Protein AF-A0A4Q7Z7Y8-F1 (afdb_monomer_lite)

Organism: NCBI:txid349313

Sequence (268 aa):
MTDLVDEDSPATVALTRLVTAGSALAAAQARHADACTEVLEQVRQARARVDSPLEEQFLALLRLVYWQHPEVQATALTQAAGFAYPAQMTAAIGPVPTGITCDGCGTVLMRTSRSWQMPEGIRRGMPWSCPACWAPVAAARQAEWDARQRRWERIEAARVSGPATDWRVAVTLVLAYPPVTGGGWDGYEAARLVSDRLAHFATDALVSMTVNTALDLLDAADQVVLWNAGAARRRVRSFTALAPQEVLDRLRRRAELAREAAAAEPDA

Structure (mmCIF, N/CA/C/O backbone):
data_AF-A0A4Q7Z7Y8-F1
#
_entry.id   AF-A0A4Q7Z7Y8-F1
#
loop_
_atom_site.group_PDB
_atom_site.id
_atom_site.type_symbol
_atom_site.label_atom_id
_atom_site.label_alt_id
_atom_site.label_comp_id
_atom_site.label_asym_id
_atom_site.label_entity_id
_atom_site.label_seq_id
_atom_site.pdbx_PDB_ins_code
_atom_site.Cartn_x
_atom_site.Cartn_y
_atom_site.Cartn_z
_atom_site.occupancy
_atom_site.B_iso_or_equiv
_atom_site.auth_seq_id
_atom_site.auth_comp_id
_atom_site.auth_asym_id
_atom_site.auth_atom_id
_atom_site.pdbx_PDB_model_num
ATOM 1 N N . MET A 1 1 ? 29.830 32.012 52.819 1.00 44.97 1 MET A N 1
ATOM 2 C CA . MET A 1 1 ? 29.138 32.298 51.547 1.00 44.97 1 MET A CA 1
ATOM 3 C C . MET A 1 1 ? 28.014 31.296 51.436 1.00 44.97 1 MET A C 1
ATOM 5 O O . MET A 1 1 ? 28.203 30.209 50.911 1.00 44.97 1 MET A O 1
ATOM 9 N N . THR A 1 2 ? 26.901 31.622 52.078 1.00 48.75 2 THR A N 1
ATOM 10 C CA . THR A 1 2 ? 25.669 30.841 52.029 1.00 48.75 2 THR A CA 1
ATOM 11 C C . THR A 1 2 ? 24.746 31.723 51.214 1.00 48.75 2 THR A C 1
ATOM 13 O O . THR A 1 2 ? 24.199 32.682 51.752 1.00 48.75 2 THR A O 1
ATOM 16 N N . ASP A 1 3 ? 24.721 31.512 49.899 1.00 49.94 3 ASP A N 1
ATOM 17 C CA . ASP A 1 3 ? 23.778 32.218 49.040 1.00 49.94 3 ASP A CA 1
ATOM 18 C C . ASP A 1 3 ? 22.380 31.801 49.489 1.00 49.94 3 ASP A C 1
ATOM 20 O O . ASP A 1 3 ? 21.986 30.638 49.385 1.00 49.94 3 ASP A O 1
ATOM 24 N N . LEU A 1 4 ? 21.686 32.756 50.106 1.00 53.72 4 LEU A N 1
ATOM 25 C CA . LEU A 1 4 ? 20.292 32.645 50.494 1.00 53.72 4 LEU A CA 1
ATOM 26 C C . LEU A 1 4 ? 19.507 32.461 49.198 1.00 53.72 4 LEU A C 1
ATOM 28 O O . LEU A 1 4 ? 19.366 33.396 48.413 1.00 53.72 4 LEU A O 1
ATOM 32 N N . VAL A 1 5 ? 19.068 31.228 48.948 1.00 56.16 5 VAL A N 1
ATOM 33 C CA . VAL A 1 5 ? 18.101 30.933 47.895 1.00 56.16 5 VAL A CA 1
ATOM 34 C C . VAL A 1 5 ? 16.875 31.780 48.202 1.00 56.16 5 VAL A C 1
ATOM 36 O O . VAL A 1 5 ? 16.236 31.590 49.232 1.00 56.16 5 VAL A O 1
ATOM 39 N N . ASP A 1 6 ? 16.601 32.754 47.339 1.00 69.50 6 ASP A N 1
ATOM 40 C CA . ASP A 1 6 ? 15.414 33.591 47.427 1.00 69.50 6 ASP A CA 1
ATOM 41 C C . ASP A 1 6 ? 14.186 32.694 47.200 1.00 69.50 6 ASP A C 1
ATOM 43 O O . ASP A 1 6 ? 13.904 32.255 46.076 1.00 69.50 6 ASP A O 1
ATOM 47 N N . GLU A 1 7 ? 13.518 32.332 48.296 1.00 66.69 7 GLU A N 1
ATOM 48 C CA . GLU A 1 7 ? 12.338 31.461 48.305 1.00 66.69 7 GLU A CA 1
ATOM 49 C C . GLU A 1 7 ? 11.173 32.081 47.513 1.00 66.69 7 GLU A C 1
ATOM 51 O O . GLU A 1 7 ? 10.345 31.346 46.968 1.00 66.69 7 GLU A O 1
ATOM 56 N N . ASP A 1 8 ? 11.185 33.407 47.338 1.00 77.06 8 ASP A N 1
ATOM 57 C CA . ASP A 1 8 ? 10.216 34.167 46.547 1.00 77.06 8 ASP A CA 1
ATOM 58 C C . ASP A 1 8 ? 10.651 34.372 45.086 1.00 77.06 8 ASP A C 1
ATOM 60 O O . ASP A 1 8 ? 9.929 34.991 44.294 1.00 77.06 8 ASP A O 1
ATOM 64 N N . SER A 1 9 ? 11.797 33.810 44.675 1.00 85.12 9 SER A N 1
ATOM 65 C CA . SER A 1 9 ? 12.205 33.839 43.272 1.00 85.12 9 SER A CA 1
ATOM 66 C C . SER A 1 9 ? 11.114 33.203 42.399 1.00 85.12 9 SER A C 1
ATOM 68 O O . SER A 1 9 ? 10.669 32.080 42.676 1.00 85.12 9 SER A O 1
ATOM 70 N N . PRO A 1 10 ? 10.708 33.848 41.287 1.00 85.69 10 PRO A N 1
ATOM 71 C CA . PRO A 1 10 ? 9.713 33.303 40.364 1.00 85.69 10 PRO A CA 1
ATOM 72 C C . PRO A 1 10 ? 10.020 31.867 39.909 1.00 85.69 10 PRO A C 1
ATOM 74 O O . PRO A 1 10 ? 9.099 31.091 39.652 1.00 85.69 10 PRO A O 1
ATOM 77 N N . ALA A 1 11 ? 11.305 31.496 39.848 1.00 83.25 11 ALA A N 1
ATOM 78 C CA . ALA A 1 11 ? 11.753 30.147 39.518 1.00 83.25 11 ALA A CA 1
ATOM 79 C C . ALA A 1 11 ? 11.441 29.126 40.631 1.00 83.25 11 ALA A C 1
ATOM 81 O O . ALA A 1 11 ? 10.934 28.043 40.335 1.00 83.25 11 ALA A O 1
ATOM 82 N N . THR A 1 12 ? 11.673 29.477 41.900 1.00 86.81 12 THR A N 1
ATOM 83 C CA . THR A 1 12 ? 11.370 28.634 43.072 1.00 86.81 12 THR A CA 1
ATOM 84 C C . THR A 1 12 ? 9.862 28.418 43.223 1.00 86.81 12 THR A C 1
ATOM 86 O O . THR A 1 12 ? 9.401 27.288 43.430 1.00 86.81 12 THR A O 1
ATOM 89 N N . VAL A 1 13 ? 9.068 29.473 43.010 1.00 87.69 13 VAL A N 1
ATOM 90 C CA . VAL A 1 13 ? 7.598 29.401 43.015 1.00 87.69 13 VAL A CA 1
ATOM 91 C C . VAL A 1 13 ? 7.080 28.535 41.859 1.00 87.69 13 VAL A C 1
ATOM 93 O O . VAL A 1 13 ? 6.192 27.700 42.058 1.00 87.69 13 VAL A O 1
ATOM 96 N N . ALA A 1 14 ? 7.637 28.684 40.652 1.00 86.69 14 ALA A N 1
ATOM 97 C CA . ALA A 1 14 ? 7.261 27.871 39.494 1.00 86.69 14 ALA A CA 1
ATOM 98 C C . ALA A 1 14 ? 7.604 26.384 39.691 1.00 86.69 14 ALA A C 1
ATOM 100 O O . ALA A 1 14 ? 6.767 25.522 39.410 1.00 86.69 14 ALA A O 1
ATOM 101 N N . LEU A 1 15 ? 8.790 26.080 40.225 1.00 90.75 15 LEU A N 1
ATOM 102 C CA . LEU A 1 15 ? 9.216 24.711 40.517 1.00 90.75 15 LEU A CA 1
ATOM 103 C C . LEU A 1 15 ? 8.311 24.057 41.570 1.00 90.75 15 LEU A C 1
ATOM 105 O O . LEU A 1 15 ? 7.831 22.943 41.364 1.00 90.75 15 LEU A O 1
ATOM 109 N N . THR A 1 16 ? 7.996 24.774 42.650 1.00 92.38 16 THR A N 1
ATOM 110 C CA . THR A 1 16 ? 7.083 24.293 43.700 1.00 92.38 16 THR A CA 1
ATOM 111 C C . THR A 1 16 ? 5.682 24.003 43.146 1.00 92.38 16 THR A C 1
ATOM 113 O O . THR A 1 16 ? 5.085 22.967 43.460 1.00 92.38 16 THR A O 1
ATOM 116 N N . ARG A 1 17 ? 5.159 24.866 42.261 1.00 93.00 17 ARG A N 1
ATOM 117 C CA . ARG A 1 17 ? 3.871 24.638 41.578 1.00 93.00 17 ARG A CA 1
ATOM 118 C C . ARG A 1 17 ? 3.897 23.395 40.691 1.00 93.00 17 ARG A C 1
ATOM 120 O O . ARG A 1 17 ? 2.941 22.623 40.726 1.00 93.00 17 ARG A O 1
ATOM 127 N N . LEU A 1 18 ? 4.976 23.173 39.939 1.00 93.31 18 LEU A N 1
ATOM 128 C CA . LEU A 1 18 ? 5.139 21.981 39.100 1.00 93.31 18 LEU A CA 1
ATOM 129 C C . LEU A 1 18 ? 5.207 20.697 39.933 1.00 93.31 18 LEU A C 1
ATOM 131 O O . LEU A 1 18 ? 4.524 19.729 39.605 1.00 93.31 18 LEU A O 1
ATOM 135 N N . VAL A 1 19 ? 5.967 20.694 41.031 1.00 93.56 19 VAL A N 1
ATOM 136 C CA . VAL A 1 19 ? 6.057 19.539 41.944 1.00 93.56 19 VAL A CA 1
ATOM 137 C C . VAL A 1 19 ? 4.697 19.233 42.576 1.00 93.56 19 VAL A C 1
ATOM 139 O O . VAL A 1 19 ? 4.270 18.075 42.612 1.00 93.56 19 VAL A O 1
ATOM 142 N N . THR A 1 20 ? 3.972 20.265 43.014 1.00 94.50 20 THR A N 1
ATOM 143 C CA . THR A 1 20 ? 2.622 20.116 43.579 1.00 94.50 20 THR A CA 1
ATOM 144 C C . THR A 1 20 ? 1.638 19.574 42.540 1.00 94.50 20 THR A C 1
ATOM 146 O O . THR A 1 20 ? 0.903 18.628 42.823 1.00 94.50 20 THR A O 1
ATOM 149 N N . ALA A 1 21 ? 1.656 20.113 41.316 1.00 91.19 21 ALA A N 1
ATOM 150 C CA . ALA A 1 21 ? 0.817 19.636 40.218 1.00 91.19 21 ALA A CA 1
ATOM 151 C C . ALA A 1 21 ? 1.143 18.182 39.832 1.00 91.19 21 ALA A C 1
ATOM 153 O O . ALA A 1 21 ? 0.230 17.379 39.643 1.00 91.19 21 ALA A O 1
ATOM 154 N N . GLY A 1 22 ? 2.429 17.821 39.781 1.00 92.75 22 GLY A N 1
ATOM 155 C CA . GLY A 1 22 ? 2.877 16.450 39.529 1.00 92.75 22 GLY A CA 1
ATOM 156 C C . GLY A 1 22 ? 2.393 15.472 40.600 1.00 92.75 22 GLY A C 1
ATOM 157 O O . GLY A 1 22 ? 1.889 14.396 40.281 1.00 92.75 22 GLY A O 1
ATOM 158 N N . SER A 1 23 ? 2.456 15.877 41.869 1.00 93.50 23 SER A N 1
ATOM 159 C CA . SER A 1 23 ? 1.992 15.063 43.000 1.00 93.50 23 SER A CA 1
ATOM 160 C C . SER A 1 23 ? 0.468 14.887 42.988 1.00 93.50 23 SER A C 1
ATOM 162 O O . SER A 1 23 ? -0.040 13.786 43.208 1.00 93.50 23 SER A O 1
ATOM 164 N N . ALA A 1 24 ? -0.274 15.952 42.666 1.00 93.69 24 ALA A N 1
ATOM 165 C CA . ALA A 1 24 ? -1.726 15.903 42.511 1.00 93.69 24 ALA A CA 1
ATOM 166 C C . ALA A 1 24 ? -2.154 14.992 41.346 1.00 93.69 24 ALA A C 1
ATOM 168 O O . ALA A 1 24 ? -3.105 14.218 41.495 1.00 93.69 24 ALA A O 1
ATOM 169 N N . LEU A 1 25 ? -1.435 15.041 40.218 1.00 94.00 25 LEU A N 1
ATOM 170 C CA . LEU A 1 25 ? -1.662 14.159 39.072 1.00 94.00 25 LEU A CA 1
ATOM 171 C C . LEU A 1 25 ? -1.419 12.691 39.441 1.00 94.00 25 LEU A C 1
ATOM 173 O O . LEU A 1 25 ? -2.278 11.856 39.165 1.00 94.00 25 LEU A O 1
ATOM 177 N N . ALA A 1 26 ? -0.306 12.383 40.114 1.00 93.94 26 ALA A N 1
ATOM 178 C CA . ALA A 1 26 ? 0.006 11.022 40.550 1.00 93.94 26 ALA A CA 1
ATOM 179 C C . ALA A 1 26 ? -1.073 10.461 41.494 1.00 93.94 26 ALA A C 1
ATOM 181 O O . ALA A 1 26 ? -1.549 9.341 41.310 1.00 93.94 26 ALA A O 1
ATOM 182 N N . ALA A 1 27 ? -1.535 11.263 42.460 1.00 94.19 27 ALA A N 1
ATOM 183 C CA . ALA A 1 27 ? -2.611 10.863 43.365 1.00 94.19 27 ALA A CA 1
ATOM 184 C C . ALA A 1 27 ? -3.951 10.655 42.632 1.00 94.19 27 ALA A C 1
ATOM 186 O O . ALA A 1 27 ? -4.714 9.753 42.977 1.00 94.19 27 ALA A O 1
ATOM 187 N N . ALA A 1 28 ? -4.255 11.477 41.623 1.00 93.19 28 ALA A N 1
ATOM 188 C CA . ALA A 1 28 ? -5.448 11.306 40.797 1.00 93.19 28 ALA A CA 1
ATOM 189 C C . ALA A 1 28 ? -5.380 10.031 39.941 1.00 93.19 28 ALA A C 1
ATOM 191 O O . ALA A 1 28 ? -6.366 9.299 39.864 1.00 93.19 28 ALA A O 1
ATOM 192 N N . GLN A 1 29 ? -4.219 9.734 39.354 1.00 94.19 29 GLN A N 1
ATOM 193 C CA . GLN A 1 29 ? -3.984 8.504 38.594 1.00 94.19 29 GLN A CA 1
ATOM 194 C C . GLN A 1 29 ? -4.120 7.254 39.471 1.00 94.19 29 GLN A C 1
ATOM 196 O O . GLN A 1 29 ? -4.741 6.287 39.035 1.00 94.19 29 GLN A O 1
ATOM 201 N N . ALA A 1 30 ? -3.612 7.292 40.708 1.00 94.38 30 ALA A N 1
ATOM 202 C CA . ALA A 1 30 ? -3.773 6.203 41.671 1.00 94.38 30 ALA A CA 1
ATOM 203 C C . ALA A 1 30 ? -5.254 5.945 41.994 1.00 94.38 30 ALA A C 1
ATOM 205 O O . ALA A 1 30 ? -5.738 4.839 41.773 1.00 94.38 30 ALA A O 1
ATOM 206 N N . ARG A 1 31 ? -6.014 6.984 42.381 1.00 95.44 31 ARG A N 1
ATOM 207 C CA . ARG A 1 31 ? -7.463 6.853 42.650 1.00 95.44 31 ARG A CA 1
ATOM 208 C C . ARG A 1 31 ? -8.238 6.304 41.453 1.00 95.44 31 ARG A C 1
ATOM 210 O O . ARG A 1 31 ? -9.174 5.529 41.613 1.00 95.44 31 ARG A O 1
ATOM 217 N N . HIS A 1 32 ? -7.861 6.718 40.248 1.00 92.69 32 HIS A N 1
ATOM 218 C CA . HIS A 1 32 ? -8.475 6.231 39.021 1.00 92.69 32 HIS A CA 1
ATOM 219 C C . HIS A 1 32 ? -8.153 4.749 38.753 1.00 92.69 32 HIS A C 1
ATOM 221 O O . HIS A 1 32 ? -9.036 3.993 38.346 1.00 92.69 32 HIS A O 1
ATOM 227 N N . ALA A 1 33 ? -6.915 4.311 39.004 1.00 92.94 33 ALA A N 1
ATOM 228 C CA . ALA A 1 33 ? -6.527 2.903 38.897 1.00 92.94 33 ALA A CA 1
ATOM 229 C C . ALA A 1 33 ? -7.257 2.020 39.928 1.00 92.94 33 ALA A C 1
ATOM 231 O O . ALA A 1 33 ? -7.720 0.928 39.580 1.00 92.94 33 ALA A O 1
ATOM 232 N N . ASP A 1 34 ? -7.424 2.516 41.156 1.00 95.75 34 ASP A N 1
ATOM 233 C CA . ASP A 1 34 ? -8.187 1.839 42.209 1.00 95.75 34 ASP A CA 1
ATOM 234 C C . ASP A 1 34 ? -9.657 1.673 41.799 1.00 95.75 34 ASP A C 1
ATOM 236 O O . ASP A 1 34 ? -10.184 0.562 41.829 1.00 95.75 34 ASP A O 1
ATOM 240 N N . ALA A 1 35 ? -10.287 2.741 41.296 1.00 94.81 35 ALA A N 1
ATOM 241 C CA . ALA A 1 35 ? -11.663 2.694 40.798 1.00 94.81 35 ALA A CA 1
ATOM 242 C C . ALA A 1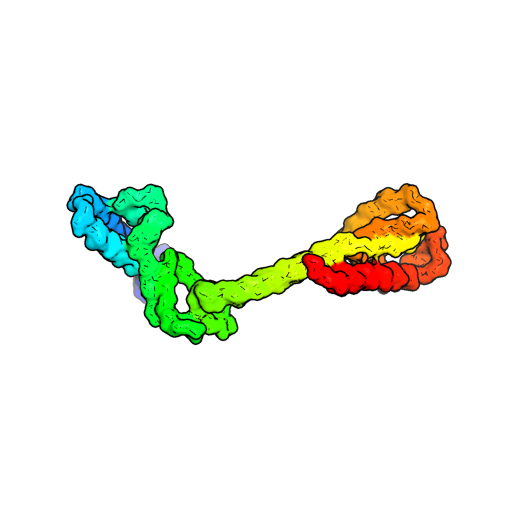 35 ? -11.836 1.696 39.637 1.00 94.81 35 ALA A C 1
ATOM 244 O O . ALA A 1 35 ? -12.802 0.935 39.603 1.00 94.81 35 ALA A O 1
ATOM 245 N N . CYS A 1 36 ? -10.883 1.638 38.698 1.00 94.88 36 CYS A N 1
ATOM 246 C CA . CYS A 1 36 ? -10.909 0.642 37.621 1.00 94.88 36 CYS A CA 1
ATOM 247 C C . CYS A 1 36 ? -10.823 -0.793 38.165 1.00 94.88 36 CYS A C 1
ATOM 249 O O . CYS A 1 36 ? -11.506 -1.689 37.665 1.00 94.88 36 CYS A O 1
ATOM 251 N N . THR A 1 37 ? -9.993 -1.016 39.186 1.00 95.62 37 THR A N 1
ATOM 252 C CA . THR A 1 37 ? -9.846 -2.323 39.841 1.00 95.62 37 THR A CA 1
ATOM 253 C C . THR A 1 37 ? -11.133 -2.729 40.553 1.00 95.62 37 THR A C 1
ATOM 255 O O . THR A 1 37 ? -11.571 -3.873 40.420 1.00 95.62 37 THR A O 1
ATOM 258 N N . GLU A 1 38 ? -11.775 -1.787 41.242 1.00 96.50 38 GLU A N 1
ATOM 259 C CA . GLU A 1 38 ? -13.063 -1.997 41.900 1.00 96.50 38 GLU A CA 1
ATOM 260 C C . GLU A 1 38 ? -14.158 -2.365 40.892 1.00 96.50 38 GLU A C 1
ATOM 262 O O . GLU A 1 38 ? -14.855 -3.358 41.091 1.00 96.50 38 GLU A O 1
ATOM 267 N N . VAL A 1 39 ? -14.259 -1.654 39.762 1.00 96.25 39 VAL A N 1
ATOM 268 C CA . VAL A 1 39 ? -15.211 -1.991 38.686 1.00 96.25 39 VAL A CA 1
ATOM 269 C C . VAL A 1 39 ? -15.015 -3.426 38.194 1.00 96.25 39 VAL A C 1
ATOM 271 O O . VAL A 1 39 ? -15.989 -4.164 38.042 1.00 96.25 39 VAL A O 1
ATOM 274 N N . LEU A 1 40 ? -13.770 -3.854 37.963 1.00 97.12 40 LEU A N 1
ATOM 275 C CA . LEU A 1 40 ? -13.481 -5.224 37.526 1.00 97.12 40 LEU A CA 1
ATOM 276 C C . LEU A 1 40 ? -13.899 -6.262 38.571 1.00 97.12 40 LEU A C 1
ATOM 278 O O . LEU A 1 40 ? -14.411 -7.321 38.209 1.00 97.12 40 LEU A O 1
ATOM 282 N N . GLU A 1 41 ? -13.705 -5.965 39.852 1.00 96.44 41 GLU A N 1
ATOM 283 C CA . GLU A 1 41 ? -14.127 -6.847 40.937 1.00 96.44 41 GLU A CA 1
ATOM 284 C C . GLU A 1 41 ? -15.653 -6.934 41.043 1.00 96.44 41 GLU A C 1
ATOM 286 O O . GLU A 1 41 ? -16.203 -8.033 41.125 1.00 96.44 41 GLU A O 1
ATOM 291 N N . GLN A 1 42 ? -16.356 -5.806 40.915 1.00 95.19 42 GLN A N 1
ATOM 292 C CA . GLN A 1 42 ? -17.818 -5.792 40.848 1.00 95.19 42 GLN A CA 1
ATOM 293 C C . GLN A 1 42 ? -18.341 -6.608 39.658 1.00 95.19 42 GLN A C 1
ATOM 295 O O . GLN A 1 42 ? -19.318 -7.342 39.797 1.00 95.19 42 GLN A O 1
ATOM 300 N N . VAL A 1 43 ? -17.668 -6.557 38.502 1.00 95.88 43 VAL A N 1
ATOM 301 C CA . VAL A 1 43 ? -18.020 -7.386 37.336 1.00 95.88 43 VAL A CA 1
ATOM 302 C C . VAL A 1 43 ? -17.830 -8.879 37.624 1.00 95.88 43 VAL A C 1
ATOM 304 O O . VAL A 1 43 ? -18.716 -9.664 37.278 1.00 95.88 43 VAL A O 1
ATOM 307 N N . ARG A 1 44 ? -16.737 -9.287 38.288 1.00 95.50 44 ARG A N 1
ATOM 308 C CA . ARG A 1 44 ? -16.526 -10.696 38.687 1.00 95.50 44 ARG A CA 1
ATOM 309 C C . ARG A 1 44 ? -17.622 -11.179 39.628 1.00 95.50 44 ARG A C 1
ATOM 311 O O . ARG A 1 44 ? -18.189 -12.252 39.422 1.00 95.50 44 ARG A O 1
ATOM 318 N N . GLN A 1 45 ? -17.939 -10.375 40.640 1.00 93.88 45 GLN A N 1
ATOM 319 C CA . GLN A 1 45 ? -18.980 -10.697 41.615 1.00 93.88 45 GLN A CA 1
ATOM 320 C C . GLN A 1 45 ? -20.361 -10.760 40.968 1.00 93.88 45 GLN A C 1
ATOM 322 O O . GLN A 1 45 ? -21.135 -11.665 41.276 1.00 93.88 45 GLN A O 1
ATOM 327 N N . ALA A 1 46 ? -20.660 -9.837 40.050 1.00 92.06 46 ALA A N 1
ATOM 328 C CA . ALA A 1 46 ? -21.884 -9.870 39.266 1.00 92.06 46 ALA A CA 1
ATOM 329 C C . ALA A 1 46 ? -21.954 -11.155 38.434 1.00 92.06 46 ALA A C 1
ATOM 331 O O . ALA A 1 46 ? -22.937 -11.880 38.546 1.00 92.06 46 ALA A O 1
ATOM 332 N N . ARG A 1 47 ? -20.895 -11.508 37.689 1.00 93.25 47 ARG A N 1
ATOM 333 C CA . ARG A 1 47 ? -20.870 -12.736 36.880 1.00 93.25 47 ARG A CA 1
ATOM 334 C C . ARG A 1 47 ? -21.109 -13.993 37.717 1.00 93.25 47 ARG A C 1
ATOM 336 O O . ARG A 1 47 ? -21.862 -14.856 37.286 1.00 93.25 47 ARG A O 1
ATOM 343 N N . ALA A 1 48 ? -20.512 -14.083 38.905 1.00 91.44 48 ALA A N 1
ATOM 344 C CA . ALA A 1 48 ? -20.682 -15.229 39.802 1.00 91.44 48 ALA A CA 1
ATOM 345 C C . ALA A 1 48 ? -22.120 -15.402 40.333 1.00 91.44 48 ALA A C 1
ATOM 347 O O . ALA A 1 48 ? -22.460 -16.478 40.817 1.00 91.44 48 ALA A O 1
ATOM 348 N N . ARG A 1 49 ? -22.950 -14.352 40.268 1.00 88.88 49 ARG A N 1
ATOM 349 C CA . ARG A 1 49 ? -24.345 -14.336 40.741 1.00 88.88 49 ARG A CA 1
ATOM 350 C C . ARG A 1 49 ? -25.374 -14.409 39.607 1.00 88.88 49 ARG A C 1
ATOM 352 O O . ARG A 1 49 ? -26.569 -14.408 39.885 1.00 88.88 49 ARG A O 1
ATOM 359 N N . VAL A 1 50 ? -24.937 -14.387 38.347 1.00 87.38 50 VAL A N 1
ATOM 360 C CA . VAL A 1 50 ? -25.833 -14.353 37.185 1.00 87.38 50 VAL A CA 1
ATOM 361 C C . VAL A 1 50 ? -26.293 -15.765 36.845 1.00 87.38 50 VAL A C 1
ATOM 363 O O . VAL A 1 50 ? -25.515 -16.577 36.351 1.00 87.38 50 VAL A O 1
ATOM 366 N N . ASP A 1 51 ? -27.584 -16.006 37.047 1.00 79.12 51 ASP A N 1
ATOM 367 C CA . ASP A 1 51 ? -28.322 -17.103 36.425 1.00 79.12 51 ASP A CA 1
ATOM 368 C C . ASP A 1 51 ? -28.916 -16.654 35.074 1.00 79.12 51 ASP A C 1
ATOM 370 O O . ASP A 1 51 ? -29.014 -15.457 34.788 1.00 79.12 51 ASP A O 1
ATOM 374 N N . SER A 1 52 ? -29.384 -17.608 34.258 1.00 68.88 52 SER A N 1
ATOM 375 C CA . SER A 1 52 ? -29.937 -17.377 32.907 1.00 68.88 52 SER A CA 1
ATOM 376 C C . SER A 1 52 ? -30.881 -16.161 32.747 1.00 68.88 52 SER A C 1
ATOM 378 O O . SER A 1 52 ? -30.683 -15.411 31.791 1.00 68.88 52 SER A O 1
ATOM 380 N N . PRO A 1 53 ? -31.863 -15.876 33.633 1.00 59.97 53 PRO A N 1
ATOM 381 C CA . PRO A 1 53 ? -32.751 -14.718 33.454 1.00 59.97 53 PRO A CA 1
ATOM 382 C C . PRO A 1 53 ? -32.078 -13.352 33.687 1.00 59.97 53 PRO A C 1
ATOM 384 O O . PRO A 1 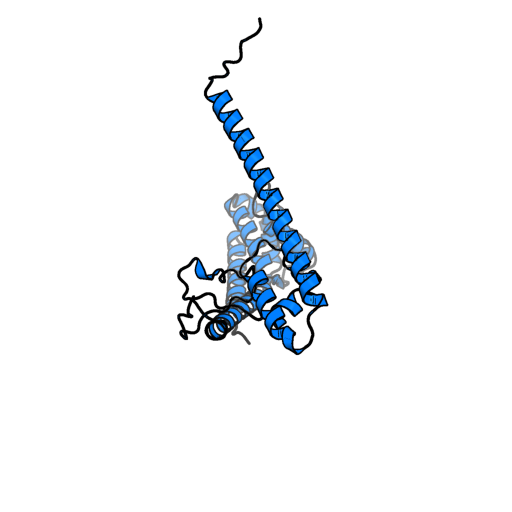53 ? -32.633 -12.328 33.296 1.00 59.97 53 PRO A O 1
ATOM 387 N N . LEU A 1 54 ? -30.899 -13.309 34.318 1.00 77.44 54 LEU A N 1
ATOM 388 C CA . LEU A 1 54 ? -30.140 -12.075 34.564 1.00 77.44 54 LEU A CA 1
ATOM 389 C C . LEU A 1 54 ? -29.039 -11.835 33.521 1.00 77.44 54 LEU A C 1
ATOM 391 O O . LEU A 1 54 ? -28.366 -10.802 33.563 1.00 77.44 54 LEU A O 1
ATOM 395 N N . GLU A 1 55 ? -28.855 -12.756 32.572 1.00 88.75 55 GLU A N 1
ATOM 396 C CA . GLU A 1 55 ? -27.770 -12.688 31.591 1.00 88.75 55 GLU A CA 1
ATOM 397 C C . GLU A 1 55 ? -27.881 -11.450 30.688 1.00 88.75 55 GLU A C 1
ATOM 399 O O . GLU A 1 55 ? -26.886 -10.767 30.460 1.00 88.75 55 GLU A O 1
ATOM 404 N N . GLU A 1 56 ? -29.089 -11.066 30.267 1.00 89.19 56 GLU A N 1
ATOM 405 C CA . GLU A 1 56 ? -29.299 -9.851 29.462 1.00 89.19 56 GLU A CA 1
ATOM 406 C C . GLU A 1 56 ? -28.924 -8.567 30.217 1.00 89.19 56 GLU A C 1
ATOM 408 O O . GLU A 1 56 ? -28.295 -7.666 29.656 1.00 89.19 56 GLU A O 1
ATOM 413 N N . GLN A 1 57 ? -29.263 -8.486 31.506 1.00 91.31 57 GLN A N 1
ATOM 414 C CA . GLN A 1 57 ? -28.940 -7.328 32.346 1.00 91.31 57 GLN A CA 1
ATOM 415 C C . GLN A 1 57 ? -27.431 -7.226 32.574 1.00 91.31 57 GLN A C 1
ATOM 417 O O . GLN A 1 57 ? -26.856 -6.136 32.522 1.00 91.31 57 GLN A O 1
ATOM 422 N N . PHE A 1 58 ? -26.773 -8.370 32.765 1.00 94.62 58 PHE A N 1
ATOM 423 C CA . PHE A 1 58 ? -25.322 -8.439 32.864 1.00 94.62 58 PHE A CA 1
ATOM 424 C C . PHE A 1 58 ? -24.642 -8.006 31.558 1.00 94.62 58 PHE A C 1
ATOM 426 O O . PHE A 1 58 ? -23.721 -7.189 31.589 1.00 94.62 58 PHE A O 1
ATOM 433 N N . LEU A 1 59 ? -25.129 -8.461 30.400 1.00 94.31 59 LEU A N 1
ATOM 434 C CA . LEU A 1 59 ? -24.624 -8.011 29.100 1.00 94.31 59 LEU A CA 1
ATOM 435 C C . LEU A 1 59 ? -24.847 -6.507 28.880 1.00 94.31 59 LEU A C 1
ATOM 437 O O . LEU A 1 59 ? -23.964 -5.841 28.338 1.00 94.31 59 LEU A O 1
ATOM 441 N N . ALA A 1 60 ? -25.968 -5.942 29.338 1.00 92.25 60 ALA A N 1
ATOM 442 C CA . ALA A 1 60 ? -26.220 -4.501 29.281 1.00 92.25 60 ALA A CA 1
ATOM 443 C C . ALA A 1 60 ? -25.242 -3.698 30.162 1.00 92.25 60 ALA A C 1
ATOM 445 O O . ALA A 1 60 ? -24.719 -2.670 29.720 1.00 92.25 60 ALA A O 1
ATOM 446 N N . LEU A 1 61 ? -24.931 -4.187 31.368 1.00 94.69 61 LEU A N 1
ATOM 447 C CA . LEU A 1 61 ? -23.893 -3.609 32.228 1.00 94.69 61 LEU A CA 1
ATOM 448 C C . LEU A 1 61 ? -22.523 -3.661 31.543 1.00 94.69 61 LEU A C 1
ATOM 450 O O . LEU A 1 61 ? -21.837 -2.643 31.449 1.00 94.69 61 LEU A O 1
ATOM 454 N N . LEU A 1 62 ? -22.137 -4.826 31.016 1.00 95.44 62 LEU A N 1
ATOM 455 C CA . LEU A 1 62 ? -20.872 -4.986 30.300 1.00 95.44 62 LEU A CA 1
ATOM 456 C C . LEU A 1 62 ? -20.789 -4.078 29.080 1.00 95.44 62 LEU A C 1
ATOM 458 O O . LEU A 1 62 ? -19.735 -3.505 28.820 1.00 95.44 62 LEU A O 1
ATOM 462 N N . ARG A 1 63 ? -21.895 -3.907 28.352 1.00 94.69 63 ARG A N 1
ATOM 463 C CA . ARG A 1 63 ? -21.993 -2.963 27.239 1.00 94.69 63 ARG A CA 1
ATOM 464 C C . ARG A 1 63 ? -21.689 -1.542 27.711 1.00 94.69 63 ARG A C 1
ATOM 466 O O . ARG A 1 63 ? -20.890 -0.856 27.076 1.00 94.69 63 ARG A O 1
ATOM 473 N N . LEU A 1 64 ? -22.279 -1.105 28.822 1.00 93.38 64 LEU A N 1
ATOM 474 C CA . LEU A 1 64 ? -22.038 0.225 29.381 1.00 93.38 64 LEU A CA 1
ATOM 475 C C . LEU A 1 64 ? -20.571 0.407 29.792 1.00 93.38 64 LEU A C 1
ATOM 477 O O . LEU A 1 64 ? -19.928 1.343 29.321 1.00 93.38 64 LEU A O 1
ATOM 481 N N . VAL A 1 65 ? -20.014 -0.521 30.576 1.00 94.88 65 VAL A N 1
ATOM 482 C CA . VAL A 1 65 ? -18.607 -0.461 31.012 1.00 94.88 65 VAL A CA 1
ATOM 483 C C . VAL A 1 65 ? -17.660 -0.512 29.811 1.00 94.88 65 VAL A C 1
ATOM 485 O O . VAL A 1 65 ? -16.725 0.280 29.703 1.00 94.88 65 VAL A O 1
ATOM 488 N N . TYR A 1 66 ? -17.912 -1.401 28.851 1.00 94.62 66 TYR A N 1
ATOM 489 C CA . TYR A 1 66 ? -17.053 -1.538 27.686 1.00 94.62 66 TYR A CA 1
ATOM 490 C C . TYR A 1 66 ? -17.047 -0.268 26.826 1.00 94.62 66 TYR A C 1
ATOM 492 O O . TYR A 1 66 ? -15.974 0.177 26.420 1.00 94.62 66 TYR A O 1
ATOM 500 N N . TRP A 1 67 ? -18.207 0.328 26.543 1.00 92.19 67 TRP A N 1
ATOM 501 C CA . TRP A 1 67 ? -18.297 1.445 25.598 1.00 92.19 67 TRP A CA 1
ATOM 502 C C . TRP A 1 67 ? -18.078 2.828 26.218 1.00 92.19 67 TRP A C 1
ATOM 504 O O . TRP A 1 67 ? -17.538 3.693 25.524 1.00 92.19 67 TRP A O 1
ATOM 514 N N . GLN A 1 68 ? -18.479 3.038 27.477 1.00 90.94 68 GLN A N 1
ATOM 515 C CA . GLN A 1 68 ? -18.431 4.348 28.146 1.00 90.94 68 GLN A CA 1
ATOM 516 C C . GLN A 1 68 ? -17.179 4.551 29.009 1.00 90.94 68 GLN A C 1
ATOM 518 O O . GLN A 1 68 ? -16.809 5.694 29.249 1.00 90.94 68 GLN A O 1
ATOM 523 N N . HIS A 1 69 ? -16.502 3.468 29.410 1.00 92.31 69 HIS A N 1
ATOM 524 C CA . HIS A 1 69 ? -15.317 3.508 30.275 1.00 92.31 69 HIS A CA 1
ATOM 525 C C . HIS A 1 69 ? -14.092 2.883 29.580 1.00 92.31 69 HIS A C 1
ATOM 527 O O . HIS A 1 69 ? -13.687 1.756 29.901 1.00 92.31 69 HIS A O 1
ATOM 533 N N . PRO A 1 70 ? -13.512 3.553 28.559 1.00 90.00 70 PRO A N 1
ATOM 534 C CA . PRO A 1 70 ? -12.350 3.047 27.822 1.00 90.00 70 PRO A CA 1
ATOM 535 C C . PRO A 1 70 ? -11.118 2.800 28.705 1.00 90.00 70 PRO A C 1
ATOM 537 O O . PRO A 1 70 ? -10.292 1.955 28.353 1.00 90.00 70 PRO A O 1
ATOM 540 N N . GLU A 1 71 ? -11.018 3.491 29.839 1.00 90.94 71 GLU A N 1
ATOM 541 C CA . GLU A 1 71 ? -10.000 3.326 30.874 1.00 90.94 71 GLU A CA 1
ATOM 542 C C . GLU A 1 71 ? -9.958 1.919 31.485 1.00 90.94 71 GLU A C 1
ATOM 544 O O . GLU A 1 71 ? -8.882 1.418 31.821 1.00 90.94 71 GLU A O 1
ATOM 549 N N . VAL A 1 72 ? -11.108 1.245 31.581 1.00 94.06 72 VAL A N 1
ATOM 550 C CA . VAL A 1 72 ? -11.182 -0.126 32.087 1.00 94.06 72 VAL A CA 1
ATOM 551 C C . VAL A 1 72 ? -10.657 -1.048 31.001 1.00 94.06 72 VAL A C 1
ATOM 553 O O . VAL A 1 72 ? -11.326 -1.248 29.991 1.00 94.06 72 VAL A O 1
ATOM 556 N N . GLN A 1 73 ? -9.469 -1.621 31.186 1.00 93.25 73 GLN A N 1
ATOM 557 C CA . GLN A 1 73 ? -8.797 -2.450 30.181 1.00 93.25 73 GLN A CA 1
ATOM 558 C C . GLN A 1 73 ? -9.708 -3.556 29.623 1.00 93.25 73 GLN A C 1
ATOM 560 O O . GLN A 1 73 ? -10.215 -4.396 30.366 1.00 93.25 73 GLN A O 1
ATOM 565 N N . ALA A 1 74 ? -9.881 -3.587 28.296 1.00 92.31 74 ALA A N 1
ATOM 566 C CA . ALA A 1 74 ? -10.814 -4.497 27.625 1.00 92.31 74 ALA A CA 1
ATOM 567 C C . ALA A 1 74 ? -10.507 -5.973 27.918 1.00 92.31 74 ALA A C 1
ATOM 569 O O . ALA A 1 74 ? -11.425 -6.754 28.158 1.00 92.31 74 ALA A O 1
ATOM 570 N N . THR A 1 75 ? -9.225 -6.349 27.943 1.00 94.88 75 THR A N 1
ATOM 571 C CA . THR A 1 75 ? -8.787 -7.714 28.269 1.00 94.88 75 THR A CA 1
ATOM 572 C C . THR A 1 75 ? -9.129 -8.088 29.710 1.00 94.88 75 THR A C 1
ATOM 574 O O . THR A 1 75 ? -9.654 -9.171 29.947 1.00 94.88 75 THR A O 1
ATOM 577 N N . ALA A 1 76 ? -8.900 -7.181 30.664 1.00 96.06 76 ALA A N 1
ATOM 578 C CA . ALA A 1 76 ? -9.215 -7.421 32.071 1.00 96.06 76 ALA A CA 1
ATOM 579 C C . ALA A 1 76 ? -10.731 -7.521 32.299 1.00 96.06 76 ALA A C 1
ATOM 581 O O . ALA A 1 76 ? -11.186 -8.408 33.017 1.00 96.06 76 ALA A O 1
ATOM 582 N N . LEU A 1 77 ? -11.515 -6.670 31.628 1.00 96.44 77 LEU A N 1
ATOM 583 C CA . LEU A 1 77 ? -12.978 -6.729 31.649 1.00 96.44 77 LEU A CA 1
ATOM 584 C C . LEU A 1 77 ? -13.503 -8.039 31.048 1.00 96.44 77 LEU A C 1
ATOM 586 O O . LEU A 1 77 ? -14.376 -8.670 31.631 1.00 96.44 77 LEU A O 1
ATOM 590 N N . THR A 1 78 ? -12.928 -8.477 29.924 1.00 95.88 78 THR A N 1
ATOM 591 C CA . THR A 1 78 ? -13.258 -9.753 29.261 1.00 95.88 78 THR A CA 1
ATOM 592 C C . THR A 1 78 ? -13.062 -10.932 30.214 1.00 95.88 78 THR A C 1
ATOM 594 O O . THR A 1 78 ? -13.957 -11.762 30.363 1.00 95.88 78 THR A O 1
ATOM 597 N N . GLN A 1 79 ? -11.909 -10.978 30.889 1.00 96.00 79 GLN A N 1
ATOM 598 C CA . GLN A 1 79 ? -11.589 -12.019 31.865 1.00 96.00 79 GLN A CA 1
ATOM 599 C C . GLN A 1 79 ? -12.514 -11.957 33.083 1.00 96.00 79 GLN A C 1
ATOM 601 O O . GLN A 1 79 ? -13.039 -12.985 33.501 1.00 96.00 79 GLN A O 1
ATOM 606 N N . ALA A 1 80 ? -12.757 -10.760 33.627 1.00 96.00 80 ALA A N 1
ATOM 607 C CA . ALA A 1 80 ? -13.670 -10.560 34.752 1.00 96.00 80 ALA A CA 1
ATOM 608 C C . ALA A 1 80 ? -15.101 -11.021 34.430 1.00 96.00 80 ALA A C 1
ATOM 610 O O . ALA A 1 80 ? -15.786 -11.574 35.286 1.00 96.00 80 ALA A O 1
ATOM 611 N N . ALA A 1 81 ? -15.528 -10.834 33.182 1.00 95.12 81 ALA A N 1
ATOM 612 C CA . ALA A 1 81 ? -16.827 -11.251 32.679 1.00 95.12 81 ALA A CA 1
ATOM 613 C C . ALA A 1 81 ? -16.925 -12.750 32.328 1.00 95.12 81 ALA A C 1
ATOM 615 O O . ALA A 1 81 ? -18.016 -13.231 32.025 1.00 95.12 81 ALA A O 1
ATOM 616 N N . GLY A 1 82 ? -15.815 -13.495 32.375 1.00 94.88 82 GLY A N 1
ATOM 617 C CA . GLY A 1 82 ? -15.783 -14.932 32.089 1.00 94.88 82 GLY A CA 1
ATOM 618 C C . GLY A 1 82 ? -15.760 -15.295 30.600 1.00 94.88 82 GLY A C 1
ATOM 619 O O . GLY A 1 82 ? -16.069 -16.433 30.252 1.00 94.88 82 GLY A O 1
ATOM 620 N N . PHE A 1 83 ? -15.402 -14.362 29.715 1.00 94.94 83 PHE A N 1
ATOM 621 C CA . PHE A 1 83 ? -15.200 -14.650 28.293 1.00 94.94 83 PHE A CA 1
ATOM 622 C C . PHE A 1 83 ? -13.766 -15.117 28.026 1.00 94.94 83 PHE A C 1
ATOM 624 O O . PHE A 1 83 ? -12.818 -14.650 28.659 1.00 94.94 83 PHE A O 1
ATOM 631 N N . ALA A 1 84 ? -13.588 -16.005 27.045 1.00 92.75 84 ALA A N 1
ATOM 632 C CA . ALA A 1 84 ? -12.269 -16.543 26.713 1.00 92.75 84 ALA A CA 1
ATOM 633 C C . ALA A 1 84 ? -11.383 -15.519 25.983 1.00 92.75 84 ALA A C 1
ATOM 635 O O . ALA A 1 84 ? -10.166 -15.504 26.154 1.00 92.75 84 ALA A O 1
ATOM 636 N N . TYR A 1 85 ? -11.986 -14.657 25.160 1.00 92.69 85 TYR A N 1
ATOM 637 C CA . TYR A 1 85 ? -11.276 -13.649 24.376 1.00 92.69 85 TYR A CA 1
ATOM 638 C C . TYR A 1 85 ? -12.156 -12.417 24.110 1.00 92.69 85 TYR A C 1
ATOM 640 O O . TYR A 1 85 ? -13.383 -12.542 24.044 1.00 92.69 85 TYR A O 1
ATOM 648 N N . PRO A 1 86 ? -11.560 -11.220 23.914 1.00 91.38 86 PRO A N 1
ATOM 649 C CA . PRO A 1 86 ? -12.319 -9.975 23.772 1.00 91.38 86 PRO A CA 1
ATOM 650 C C . PRO A 1 86 ? -13.360 -9.999 22.652 1.00 91.38 86 PRO A C 1
ATOM 652 O O . PRO A 1 86 ? -14.442 -9.448 22.828 1.00 91.38 86 PRO A O 1
ATOM 655 N N . ALA A 1 87 ? -13.073 -10.681 21.534 1.00 89.94 87 ALA A N 1
ATOM 656 C CA . ALA A 1 87 ? -14.009 -10.775 20.414 1.00 89.94 87 ALA A CA 1
ATOM 657 C C . ALA A 1 87 ? -15.332 -11.472 20.798 1.00 89.94 87 ALA A C 1
ATOM 659 O O . ALA A 1 87 ? -16.393 -11.071 20.321 1.00 89.94 87 ALA A O 1
ATOM 660 N N . GLN A 1 88 ? -15.285 -12.460 21.702 1.00 93.31 88 GLN A N 1
ATOM 661 C CA . GLN A 1 88 ? -16.472 -13.152 22.211 1.00 93.31 88 GLN A CA 1
ATOM 662 C C . GLN A 1 88 ? -17.350 -12.202 23.030 1.00 93.31 88 GLN A C 1
ATOM 664 O O . GLN A 1 88 ? -18.554 -12.120 22.801 1.00 93.31 88 GLN A O 1
ATOM 669 N N . MET A 1 89 ? -16.736 -11.437 23.940 1.00 94.19 89 MET A N 1
ATOM 670 C CA . MET A 1 89 ? -17.444 -10.439 24.740 1.00 94.19 89 MET A CA 1
ATOM 671 C C . MET A 1 89 ? -18.068 -9.367 23.842 1.00 94.19 89 MET A C 1
ATOM 673 O O . MET A 1 89 ? -19.244 -9.053 23.998 1.00 94.19 89 MET A O 1
ATOM 677 N N . THR A 1 90 ? -17.315 -8.827 22.874 1.00 91.75 90 THR A N 1
ATOM 678 C CA . THR A 1 90 ? -17.829 -7.797 21.955 1.00 91.75 90 THR A CA 1
ATOM 679 C C . THR A 1 90 ? -18.970 -8.302 21.077 1.00 91.75 90 THR A C 1
ATOM 681 O O . THR A 1 90 ? -19.896 -7.543 20.800 1.00 91.75 90 THR A O 1
ATOM 684 N N . ALA A 1 91 ? -18.935 -9.575 20.669 1.00 91.44 91 ALA A N 1
ATOM 685 C CA . ALA A 1 91 ? -20.036 -10.200 19.943 1.00 91.44 91 ALA A CA 1
ATOM 686 C C . ALA A 1 91 ? -21.294 -10.322 20.820 1.00 91.44 91 ALA A C 1
ATOM 688 O O . ALA A 1 91 ? -22.393 -10.078 20.331 1.00 91.44 91 ALA A O 1
ATOM 689 N N . ALA A 1 92 ? -21.130 -10.630 22.113 1.00 92.75 92 ALA A N 1
ATOM 690 C CA . ALA A 1 92 ? -22.235 -10.765 23.061 1.00 92.75 92 ALA A CA 1
ATOM 691 C C . ALA A 1 92 ? -22.891 -9.420 23.431 1.00 92.75 92 ALA A C 1
ATOM 693 O O . ALA A 1 92 ? -24.113 -9.310 23.432 1.00 92.75 92 ALA A O 1
ATOM 694 N N . ILE A 1 93 ? -22.102 -8.377 23.718 1.00 93.81 93 ILE A N 1
ATOM 695 C CA . ILE A 1 93 ? -22.639 -7.048 24.093 1.00 93.81 93 ILE A CA 1
ATOM 696 C C . ILE A 1 93 ? -23.129 -6.232 22.882 1.00 93.81 93 ILE A C 1
ATOM 698 O O . ILE A 1 93 ? -23.906 -5.279 23.028 1.00 93.81 93 ILE A O 1
ATOM 702 N N . GLY A 1 94 ? -22.657 -6.595 21.687 1.00 91.25 94 GLY A N 1
ATOM 703 C CA . GLY A 1 94 ? -22.978 -5.947 20.425 1.00 91.25 94 GLY A CA 1
ATOM 704 C C . GLY A 1 94 ? -22.405 -4.528 20.270 1.00 91.25 94 GLY A C 1
ATOM 705 O O . GLY A 1 94 ? -21.846 -3.936 21.203 1.00 91.25 94 GLY A O 1
ATOM 706 N N . PRO A 1 95 ? -22.541 -3.950 19.067 1.00 91.12 95 PRO A N 1
ATOM 707 C CA . PRO A 1 95 ? -22.080 -2.599 18.787 1.00 91.12 95 PRO A CA 1
ATOM 708 C C . PRO A 1 95 ? -22.999 -1.534 19.403 1.00 91.12 95 PRO A C 1
ATOM 710 O O . PRO A 1 95 ? -24.188 -1.773 19.638 1.00 91.12 95 PRO A O 1
ATOM 713 N N . VAL A 1 96 ? -22.468 -0.325 19.605 1.00 90.69 96 VAL A N 1
ATOM 714 C CA . VAL A 1 96 ? -23.215 0.833 20.135 1.00 90.69 96 VAL A CA 1
ATOM 715 C C . VAL A 1 96 ? -23.392 1.915 19.059 1.00 90.69 96 VAL A C 1
ATOM 717 O O . VAL A 1 96 ? -22.465 2.125 18.275 1.00 90.69 96 VAL A O 1
ATOM 720 N N . PRO A 1 97 ? -24.549 2.599 18.974 1.00 90.31 97 PRO A N 1
ATOM 721 C CA . PRO A 1 97 ? -24.712 3.723 18.053 1.00 90.31 97 PRO A CA 1
ATOM 722 C C . PRO A 1 97 ? -23.727 4.851 18.375 1.00 90.31 97 PRO A C 1
ATOM 724 O O . PRO A 1 97 ? -23.496 5.168 19.541 1.00 90.31 97 PRO A O 1
ATOM 727 N N . THR A 1 98 ? -23.169 5.479 17.341 1.00 86.00 98 THR A N 1
ATOM 728 C CA . THR A 1 98 ? -22.286 6.651 17.488 1.00 86.00 98 THR A CA 1
ATOM 729 C C . THR A 1 98 ? -23.053 7.971 17.554 1.00 86.00 98 THR A C 1
ATOM 731 O O . THR A 1 98 ? -22.472 8.989 17.913 1.00 86.00 98 THR A O 1
ATOM 734 N N . GLY A 1 99 ? -24.334 7.975 17.165 1.00 88.38 99 GLY A N 1
ATOM 735 C CA . GLY A 1 99 ? -25.119 9.196 16.946 1.00 88.38 99 GLY A CA 1
ATOM 736 C C . GLY A 1 99 ? -24.825 9.897 15.613 1.00 88.38 99 GLY A C 1
ATOM 737 O O . GLY A 1 99 ? -25.477 10.883 15.290 1.00 88.38 99 GLY A O 1
ATOM 738 N N . ILE A 1 100 ? -23.881 9.381 14.821 1.00 86.38 100 ILE A N 1
ATOM 739 C CA . ILE A 1 100 ? -23.551 9.885 13.485 1.00 86.38 100 ILE A CA 1
ATOM 740 C C . ILE A 1 100 ? -24.362 9.091 12.469 1.00 86.38 100 ILE A C 1
ATOM 742 O O . ILE A 1 100 ? -24.369 7.862 12.519 1.00 86.38 100 ILE A O 1
ATOM 746 N N . THR A 1 101 ? -25.035 9.764 11.545 1.00 90.12 101 THR A N 1
ATOM 747 C CA . THR A 1 101 ? -25.778 9.111 10.464 1.00 90.12 101 THR A CA 1
ATOM 748 C C . THR A 1 101 ? -24.893 8.884 9.247 1.00 90.12 101 THR A C 1
ATOM 750 O O . THR A 1 101 ? -23.935 9.606 8.991 1.00 90.12 101 THR A O 1
ATOM 753 N N . CYS A 1 102 ? -25.205 7.837 8.493 1.00 88.94 102 CYS A N 1
ATOM 754 C CA . CYS A 1 102 ? -24.633 7.626 7.180 1.00 88.94 102 CYS A CA 1
ATOM 755 C C . CYS A 1 102 ? -25.228 8.634 6.189 1.00 88.94 102 CYS A C 1
ATOM 757 O O . CYS A 1 102 ? -26.442 8.683 6.024 1.00 88.94 102 CYS A O 1
ATOM 759 N N . ASP A 1 103 ? -24.384 9.354 5.465 1.00 88.12 103 ASP A N 1
ATOM 760 C CA . ASP A 1 103 ? -24.768 10.301 4.417 1.00 88.12 103 ASP A CA 1
ATOM 761 C C . ASP A 1 103 ? -25.425 9.611 3.210 1.00 88.12 103 ASP A C 1
ATOM 763 O O . ASP A 1 103 ? -26.224 10.218 2.507 1.00 88.12 103 ASP A O 1
ATOM 767 N N . GLY A 1 104 ? -25.108 8.333 2.968 1.00 87.69 104 GLY A N 1
ATOM 768 C CA . GLY A 1 104 ? -25.681 7.554 1.868 1.00 87.69 104 GLY A CA 1
ATOM 769 C C . GLY A 1 104 ? -27.098 7.049 2.149 1.00 87.69 104 GLY A C 1
ATOM 770 O O . GLY A 1 104 ? -27.992 7.233 1.331 1.00 87.69 104 GLY A O 1
ATOM 771 N N . CYS A 1 105 ? -27.313 6.397 3.297 1.00 92.19 105 CYS A N 1
ATOM 772 C CA . CYS A 1 105 ? -28.585 5.727 3.609 1.00 92.19 105 CYS A CA 1
ATOM 773 C C . CYS A 1 105 ? -29.303 6.241 4.868 1.00 92.19 105 CYS A C 1
ATOM 775 O O . CYS A 1 105 ? -30.312 5.664 5.270 1.00 92.19 105 CYS A O 1
ATOM 777 N N . GLY A 1 106 ? -28.774 7.258 5.550 1.00 91.31 106 GLY A N 1
ATOM 778 C CA . GLY A 1 106 ? -29.352 7.834 6.771 1.00 91.31 106 GLY A CA 1
ATOM 779 C C . GLY A 1 106 ? -29.238 6.967 8.032 1.00 91.31 106 GLY A C 1
ATOM 780 O O . GLY A 1 106 ? -29.607 7.410 9.116 1.00 91.31 106 GLY A O 1
ATOM 781 N N . THR A 1 107 ? -28.719 5.738 7.936 1.00 92.38 107 THR A N 1
ATOM 782 C CA . THR A 1 107 ? -28.626 4.816 9.083 1.00 92.38 107 THR A CA 1
ATOM 783 C C . THR A 1 107 ? -27.574 5.281 10.088 1.00 92.38 107 THR A C 1
ATOM 785 O O . THR A 1 107 ? -26.480 5.679 9.690 1.00 92.38 107 THR A O 1
ATOM 788 N N . VAL A 1 108 ? -27.870 5.191 11.389 1.00 91.50 108 VAL A N 1
ATOM 789 C CA . VAL A 1 108 ? -26.902 5.505 12.452 1.00 91.50 108 VAL A CA 1
ATOM 790 C C . VAL A 1 108 ? -25.717 4.544 12.377 1.00 91.50 108 VAL A C 1
ATOM 792 O O . VAL A 1 108 ? -25.878 3.324 12.363 1.00 91.50 108 VAL A O 1
ATOM 795 N N . LEU A 1 109 ? -24.512 5.103 12.323 1.00 88.56 109 LEU A N 1
ATOM 796 C CA . LEU A 1 109 ? -23.275 4.346 12.304 1.00 88.56 109 LEU A CA 1
ATOM 797 C C . LEU A 1 109 ? -23.062 3.653 13.650 1.00 88.56 109 LEU A C 1
ATOM 799 O O . LEU A 1 109 ? -23.322 4.196 14.725 1.00 88.56 109 LEU A O 1
ATOM 803 N N . MET A 1 110 ? -22.564 2.427 13.568 1.00 88.38 110 MET A N 1
ATOM 804 C CA . MET A 1 110 ? -22.371 1.559 14.716 1.00 88.38 110 MET A CA 1
ATOM 805 C C . MET A 1 110 ? -20.882 1.477 15.043 1.00 88.38 110 MET A C 1
ATOM 807 O O . MET A 1 110 ? -20.060 1.165 14.179 1.00 88.38 110 MET A O 1
ATOM 811 N N . ARG A 1 111 ? -20.530 1.736 16.300 1.00 85.94 111 ARG A N 1
ATOM 812 C CA . ARG A 1 111 ? -19.180 1.542 16.821 1.00 85.94 111 ARG A CA 1
ATOM 813 C C . 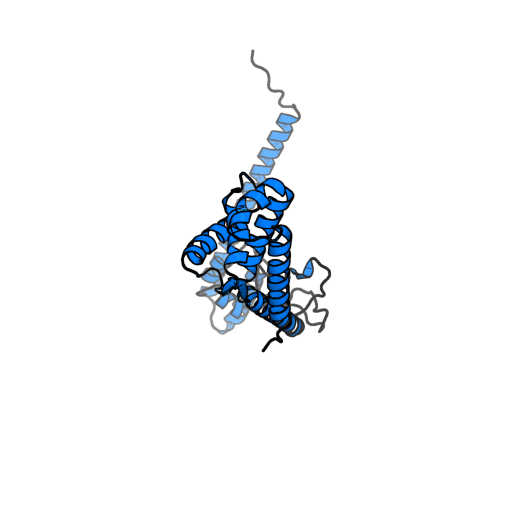ARG A 1 111 ? -18.980 0.058 17.119 1.00 85.94 111 ARG A C 1
ATOM 815 O O . ARG A 1 111 ? -19.688 -0.504 17.953 1.00 85.94 111 ARG A O 1
ATOM 822 N N . THR A 1 112 ? -18.026 -0.569 16.434 1.00 85.31 112 THR A N 1
ATOM 823 C CA . THR A 1 112 ? -17.731 -2.013 16.537 1.00 85.31 112 THR A CA 1
ATOM 824 C C . THR A 1 112 ? -16.450 -2.328 17.310 1.00 85.31 112 THR A C 1
ATOM 826 O O . THR A 1 112 ? -16.252 -3.469 17.712 1.00 85.31 112 THR A O 1
ATOM 829 N N . SER A 1 113 ? -15.609 -1.329 17.603 1.00 83.25 113 SER A N 1
ATOM 830 C CA . SER A 1 113 ? -14.454 -1.476 18.499 1.00 83.25 113 SER A CA 1
ATOM 831 C C . SER A 1 113 ? -14.166 -0.203 19.307 1.00 83.25 113 SER A C 1
ATOM 833 O O . SER A 1 113 ? -14.584 0.904 18.960 1.00 83.25 113 SER A O 1
ATOM 835 N N . ARG A 1 114 ? -13.436 -0.321 20.423 1.00 82.31 114 ARG A N 1
ATOM 836 C CA . ARG A 1 114 ? -12.974 0.859 21.184 1.00 82.31 114 ARG A CA 1
ATOM 837 C C . ARG A 1 114 ? -11.988 1.708 20.395 1.00 82.31 114 ARG A C 1
ATOM 839 O O . ARG A 1 114 ? -12.077 2.931 20.439 1.00 82.31 114 ARG A O 1
ATOM 846 N N . SER A 1 115 ? -11.112 1.040 19.651 1.00 75.56 115 SER A N 1
ATOM 847 C CA . SER A 1 115 ? -10.187 1.633 18.690 1.00 75.56 115 SER A CA 1
ATOM 848 C C . SER A 1 115 ? -10.861 1.986 17.372 1.00 75.56 115 SER A C 1
ATOM 850 O O . SER A 1 115 ? -10.150 2.226 16.402 1.00 75.56 115 SER A O 1
ATOM 852 N N . TRP A 1 116 ? -12.201 1.983 17.314 1.00 68.31 116 TRP A N 1
ATOM 853 C CA . TRP A 1 116 ? -12.939 2.406 16.137 1.00 68.31 116 TRP A CA 1
ATOM 854 C C . TRP A 1 116 ? -12.564 3.853 15.879 1.00 68.31 116 TRP A C 1
ATOM 856 O O . TRP A 1 116 ? -13.045 4.791 16.513 1.00 68.31 116 TRP A O 1
ATOM 866 N N . GLN A 1 117 ? -11.600 3.985 14.989 1.00 61.88 117 GLN A N 1
ATOM 867 C CA . GLN A 1 117 ? -11.251 5.209 14.345 1.00 61.88 117 GLN A CA 1
ATOM 868 C C . GLN A 1 117 ? -12.057 5.202 13.064 1.00 61.88 117 GLN A C 1
ATOM 870 O O . GLN A 1 117 ? -12.110 4.227 12.314 1.00 61.88 117 GLN A O 1
ATOM 875 N N . MET A 1 118 ? -12.720 6.320 12.869 1.00 57.84 118 MET A N 1
ATOM 876 C CA . MET A 1 118 ? -13.256 6.757 11.599 1.00 57.84 118 MET A CA 1
ATOM 877 C C . MET A 1 118 ? -12.256 6.384 10.481 1.00 57.84 118 MET A C 1
ATOM 879 O O . MET A 1 118 ? -11.097 6.794 10.587 1.00 57.84 118 MET A O 1
ATOM 883 N N . PRO A 1 119 ? -12.646 5.601 9.451 1.00 58.81 119 PRO A N 1
ATOM 884 C CA . PRO A 1 119 ? -11.751 5.239 8.352 1.00 58.81 119 PRO A CA 1
ATOM 885 C C . PRO A 1 119 ? -11.019 6.472 7.805 1.00 58.81 119 PRO A C 1
ATOM 887 O O . PRO A 1 119 ? -11.640 7.500 7.541 1.00 58.81 119 PRO A O 1
ATOM 890 N N . GLU A 1 120 ? -9.700 6.388 7.623 1.00 47.97 120 GLU A N 1
ATOM 891 C CA . GLU A 1 120 ? -8.814 7.537 7.341 1.00 47.97 120 GLU A CA 1
ATOM 892 C C . GLU A 1 120 ? -9.188 8.406 6.119 1.00 47.97 120 GLU A C 1
ATOM 894 O O . GLU A 1 120 ? -8.687 9.524 5.988 1.00 47.97 120 GLU A O 1
ATOM 899 N N . GLY A 1 121 ? -10.129 7.977 5.269 1.00 49.59 121 GLY A N 1
ATOM 900 C CA . GLY A 1 121 ? -10.734 8.821 4.227 1.00 49.59 121 GLY A CA 1
ATOM 901 C C . GLY A 1 121 ? -11.388 10.111 4.754 1.00 49.59 121 GLY A C 1
ATOM 902 O O . GLY A 1 121 ? -11.526 11.084 4.015 1.00 49.59 121 GLY A O 1
ATOM 903 N N . ILE A 1 122 ? -11.712 10.164 6.048 1.00 50.81 122 ILE A N 1
ATOM 904 C CA . ILE A 1 122 ? -12.458 11.245 6.713 1.00 50.81 122 ILE A CA 1
ATOM 905 C C . ILE A 1 122 ? -11.652 12.549 6.873 1.00 50.81 122 ILE A C 1
ATOM 907 O O . ILE A 1 122 ? -12.238 13.621 7.003 1.00 50.81 122 ILE A O 1
ATOM 911 N N . ARG A 1 123 ? -10.316 12.524 6.754 1.00 50.50 123 ARG A N 1
ATOM 912 C CA . ARG A 1 123 ? -9.501 13.761 6.794 1.00 50.50 123 ARG A CA 1
ATOM 913 C C . ARG A 1 123 ? -9.528 14.580 5.492 1.00 50.50 123 ARG A C 1
ATOM 915 O O . ARG A 1 123 ? -8.975 15.675 5.475 1.00 50.50 123 ARG A O 1
ATOM 922 N N . ARG A 1 124 ? -10.147 14.086 4.408 1.00 55.47 124 ARG A N 1
ATOM 923 C CA . ARG A 1 124 ? -10.149 14.742 3.080 1.00 55.47 124 ARG A CA 1
ATOM 924 C C . ARG A 1 124 ? -11.551 14.994 2.501 1.00 55.47 124 ARG A C 1
ATOM 926 O O . ARG A 1 124 ? -11.732 14.897 1.293 1.00 55.47 124 ARG A O 1
ATOM 933 N N . GLY A 1 125 ? -12.544 15.299 3.341 1.00 57.56 125 GLY A N 1
ATOM 934 C CA . GLY A 1 125 ? -13.880 15.696 2.867 1.00 57.56 125 GLY A CA 1
ATOM 935 C C . GLY A 1 125 ? -14.735 14.557 2.299 1.00 57.56 125 GLY A C 1
ATOM 936 O O . GLY A 1 125 ? -15.544 14.791 1.408 1.00 57.56 125 GLY A O 1
ATOM 937 N N . MET A 1 126 ? -14.553 13.323 2.782 1.00 61.31 126 MET A N 1
ATOM 938 C CA . MET A 1 126 ? -15.424 12.201 2.411 1.00 61.31 126 MET A CA 1
ATOM 939 C C . MET A 1 126 ? -16.708 12.153 3.249 1.00 61.31 126 MET A C 1
ATOM 941 O O . MET A 1 126 ? -16.631 12.383 4.456 1.00 61.31 126 MET A O 1
ATOM 945 N N . PRO A 1 127 ? -17.850 11.779 2.639 1.00 68.25 127 PRO A N 1
ATOM 946 C CA . PRO A 1 127 ? -19.114 11.593 3.342 1.00 68.25 127 PRO A CA 1
ATOM 947 C C . PRO A 1 127 ? -19.094 10.386 4.294 1.00 68.25 127 PRO A C 1
ATOM 949 O O . PRO A 1 127 ? -18.481 9.347 4.009 1.00 68.25 127 PRO A O 1
ATOM 952 N N . TRP A 1 128 ? -19.810 10.499 5.413 1.00 75.69 128 TRP A N 1
ATOM 953 C CA . TRP A 1 128 ? -19.979 9.456 6.424 1.00 75.69 128 TRP A CA 1
ATOM 954 C C . TRP A 1 128 ? -20.705 8.247 5.821 1.00 75.69 128 TRP A C 1
ATOM 956 O O . TRP A 1 128 ? -21.908 8.277 5.591 1.00 75.69 128 TRP A O 1
ATOM 966 N N . SER A 1 129 ? -20.006 7.147 5.548 1.00 81.31 129 SER A N 1
ATOM 967 C CA . SER A 1 129 ? -20.603 5.985 4.868 1.00 81.31 129 SER A CA 1
ATOM 968 C C . SER A 1 129 ? -20.628 4.750 5.762 1.00 81.31 129 SER A C 1
ATOM 970 O O . SER A 1 129 ? -19.620 4.388 6.367 1.00 81.31 129 SER A O 1
ATOM 972 N N . CYS A 1 130 ? -21.779 4.078 5.846 1.00 85.62 130 CYS A N 1
ATOM 973 C CA . CYS A 1 130 ? -21.885 2.784 6.516 1.00 85.62 130 CYS A CA 1
ATOM 974 C C . CYS A 1 130 ? -21.203 1.689 5.673 1.00 85.62 130 CYS A C 1
ATOM 976 O O . CYS A 1 130 ? -21.036 1.873 4.463 1.00 85.62 130 CYS A O 1
ATOM 978 N N . PRO A 1 131 ? -20.854 0.525 6.257 1.00 83.31 131 PRO A N 1
ATOM 979 C CA . PRO A 1 131 ? -20.207 -0.562 5.520 1.00 83.31 131 PRO A CA 1
ATOM 980 C C . PRO A 1 131 ? -20.962 -0.991 4.256 1.00 83.31 131 PRO A C 1
ATOM 982 O O . PRO A 1 131 ? -20.333 -1.264 3.242 1.00 83.31 131 PRO A O 1
ATOM 985 N N . ALA A 1 132 ? -22.299 -0.983 4.282 1.00 86.94 132 ALA A N 1
ATOM 986 C CA . ALA A 1 132 ? -23.117 -1.330 3.122 1.00 86.94 132 ALA A CA 1
ATOM 987 C C . ALA A 1 132 ? -22.992 -0.304 1.981 1.00 86.94 132 ALA A C 1
ATOM 989 O O . ALA A 1 132 ? -22.827 -0.690 0.828 1.00 86.94 132 ALA A O 1
ATOM 990 N N . CYS A 1 133 ? -23.011 0.996 2.296 1.00 86.12 133 CYS A N 1
ATOM 991 C CA . CYS A 1 133 ? -22.813 2.057 1.302 1.00 86.12 133 CYS A CA 1
ATOM 992 C C . CYS A 1 133 ? -21.358 2.125 0.811 1.00 86.12 133 CYS A C 1
ATOM 994 O O . CYS A 1 133 ? -21.106 2.496 -0.332 1.00 86.12 133 CYS A O 1
ATOM 996 N N . TRP A 1 134 ? -20.395 1.761 1.665 1.00 84.56 134 TRP A N 1
ATOM 997 C CA . TRP A 1 134 ? -18.970 1.791 1.337 1.00 84.56 134 TRP A CA 1
ATOM 998 C C . TRP A 1 134 ? -18.502 0.580 0.524 1.00 84.56 134 TRP A C 1
ATOM 1000 O O . TRP A 1 134 ? -17.608 0.720 -0.306 1.00 84.56 134 TRP A O 1
ATOM 1010 N N . ALA A 1 135 ? -19.106 -0.594 0.724 1.00 85.12 135 ALA A N 1
ATOM 1011 C CA . ALA A 1 135 ? -18.738 -1.837 0.049 1.00 85.12 135 ALA A CA 1
ATOM 1012 C C . ALA A 1 135 ? -18.564 -1.715 -1.481 1.00 85.12 135 ALA A C 1
ATOM 1014 O O . ALA A 1 135 ? -17.513 -2.133 -1.970 1.00 85.12 135 ALA A O 1
ATOM 1015 N N . PRO A 1 136 ? -19.496 -1.116 -2.255 1.00 88.00 136 PRO A N 1
ATOM 1016 C CA . PRO A 1 136 ? -19.309 -0.977 -3.700 1.00 88.00 136 PRO A CA 1
ATOM 1017 C C . PRO A 1 136 ? -18.142 -0.046 -4.063 1.00 88.00 136 PRO A C 1
ATOM 1019 O O . PRO A 1 136 ? -17.396 -0.333 -4.996 1.00 88.00 136 PRO A O 1
ATOM 1022 N N . VAL A 1 137 ? -17.935 1.038 -3.306 1.00 86.38 137 VAL A N 1
ATOM 1023 C CA . VAL A 1 137 ? -16.816 1.975 -3.522 1.00 86.38 137 VAL A CA 1
ATOM 1024 C C . VAL A 1 137 ? -15.481 1.298 -3.216 1.00 86.38 137 VAL A C 1
ATOM 1026 O O . VAL A 1 137 ? -14.518 1.449 -3.968 1.00 86.38 137 VAL A O 1
ATOM 1029 N N . ALA A 1 138 ? -15.421 0.531 -2.128 1.00 83.44 138 ALA A N 1
ATOM 1030 C CA . ALA A 1 138 ? -14.251 -0.254 -1.763 1.00 83.44 138 ALA A CA 1
ATOM 1031 C C . ALA A 1 138 ? -13.930 -1.310 -2.829 1.00 83.44 138 ALA A C 1
ATOM 1033 O O . ALA A 1 138 ? -12.777 -1.419 -3.236 1.00 83.44 138 ALA A O 1
ATOM 1034 N N . ALA A 1 139 ? -14.941 -2.032 -3.324 1.00 87.31 139 ALA A N 1
ATOM 1035 C CA . ALA A 1 139 ? -14.774 -3.031 -4.375 1.00 87.31 139 ALA A CA 1
ATOM 1036 C C . ALA A 1 139 ? -14.264 -2.412 -5.686 1.00 87.31 139 ALA A C 1
ATOM 1038 O O . ALA A 1 139 ? -13.330 -2.941 -6.282 1.00 87.31 139 ALA A O 1
ATOM 1039 N N . ALA A 1 140 ? -14.810 -1.264 -6.103 1.00 89.00 140 ALA A N 1
ATOM 1040 C CA . ALA A 1 140 ? -14.338 -0.547 -7.288 1.00 89.00 140 ALA A CA 1
ATOM 1041 C C . ALA A 1 140 ? -12.874 -0.101 -7.142 1.00 89.00 140 ALA A C 1
ATOM 1043 O O . ALA A 1 140 ? -12.061 -0.329 -8.033 1.00 89.00 140 ALA A O 1
ATOM 1044 N N . ARG A 1 141 ? -12.508 0.462 -5.984 1.00 88.00 141 ARG A N 1
ATOM 1045 C CA . ARG A 1 141 ? -11.119 0.853 -5.690 1.00 88.00 141 ARG A CA 1
ATOM 1046 C C . ARG A 1 141 ? -10.163 -0.325 -5.667 1.00 88.00 141 ARG A C 1
ATOM 1048 O O . ARG A 1 141 ? -9.040 -0.196 -6.145 1.00 88.00 141 ARG A O 1
ATOM 1055 N N . GLN A 1 142 ? -10.593 -1.446 -5.097 1.00 87.31 142 GLN A N 1
ATOM 1056 C CA . GLN A 1 142 ? -9.792 -2.659 -5.088 1.00 87.31 142 GLN A CA 1
ATOM 1057 C C . GLN A 1 142 ? -9.589 -3.168 -6.517 1.00 87.31 142 GLN A C 1
ATOM 1059 O O . GLN A 1 142 ? -8.459 -3.436 -6.900 1.00 87.31 142 GLN A O 1
ATOM 1064 N N . ALA A 1 143 ? -10.642 -3.193 -7.339 1.00 91.44 143 ALA A N 1
ATOM 1065 C CA . ALA A 1 143 ? -10.537 -3.585 -8.742 1.00 91.44 143 ALA A CA 1
ATOM 1066 C C . ALA A 1 143 ? -9.589 -2.669 -9.540 1.00 91.44 143 ALA A C 1
ATOM 1068 O O . ALA A 1 143 ? -8.772 -3.162 -10.318 1.00 91.44 143 ALA A O 1
ATOM 1069 N N . GLU A 1 144 ? -9.643 -1.350 -9.322 1.00 91.75 144 GLU A N 1
ATOM 1070 C CA . GLU A 1 144 ? -8.695 -0.392 -9.910 1.00 91.75 144 GLU A CA 1
ATOM 1071 C C . GLU A 1 144 ? -7.254 -0.636 -9.446 1.00 91.75 144 GLU A C 1
ATOM 1073 O O . GLU A 1 144 ? -6.317 -0.555 -10.247 1.00 91.75 144 GLU A O 1
ATOM 1078 N N . TRP A 1 145 ? -7.063 -0.915 -8.155 1.00 89.88 145 TRP A N 1
ATOM 1079 C CA . TRP A 1 145 ? -5.757 -1.242 -7.593 1.00 89.88 145 TRP A CA 1
ATOM 1080 C C . TRP A 1 145 ? -5.198 -2.523 -8.210 1.00 89.88 145 TRP A C 1
ATOM 1082 O O . TRP A 1 145 ? -4.062 -2.522 -8.680 1.00 89.88 145 TRP A O 1
ATOM 1092 N N . ASP A 1 146 ? -6.003 -3.579 -8.281 1.00 91.56 146 ASP A N 1
ATOM 1093 C CA . ASP A 1 146 ? -5.610 -4.870 -8.840 1.00 91.56 146 ASP A CA 1
ATOM 1094 C C . ASP A 1 146 ? -5.287 -4.751 -10.336 1.00 91.56 146 ASP A C 1
ATOM 1096 O O . ASP A 1 146 ? -4.290 -5.301 -10.801 1.00 91.56 146 ASP A O 1
ATOM 1100 N N . ALA A 1 147 ? -6.077 -3.985 -11.097 1.00 90.19 147 ALA A N 1
ATOM 1101 C CA . ALA A 1 147 ? -5.788 -3.691 -12.502 1.00 90.19 147 ALA A CA 1
ATOM 1102 C C . ALA A 1 147 ? -4.459 -2.933 -12.664 1.00 90.19 147 ALA A C 1
ATOM 1104 O O . ALA A 1 147 ? -3.649 -3.249 -13.539 1.00 90.19 147 ALA A O 1
ATOM 1105 N N . ARG A 1 148 ? -4.187 -1.959 -11.786 1.00 91.62 148 ARG A N 1
ATOM 1106 C CA . ARG A 1 148 ? -2.909 -1.234 -11.771 1.00 91.62 148 ARG A CA 1
ATOM 1107 C C . ARG A 1 148 ? -1.733 -2.149 -11.427 1.00 91.62 148 ARG A C 1
ATOM 1109 O O . ARG A 1 148 ? -0.695 -2.025 -12.070 1.00 91.62 148 ARG A O 1
ATOM 1116 N N . GLN A 1 149 ? -1.894 -3.044 -10.452 1.00 91.75 149 GLN A N 1
ATOM 1117 C CA . GLN A 1 149 ? -0.871 -4.024 -10.074 1.00 91.75 149 GLN A CA 1
ATOM 1118 C C . GLN A 1 149 ? -0.562 -4.968 -11.235 1.00 91.75 149 GLN A C 1
ATOM 1120 O O . GLN A 1 149 ? 0.589 -5.045 -11.650 1.00 91.75 149 GLN A O 1
ATOM 1125 N N . ARG A 1 150 ? -1.584 -5.567 -11.863 1.00 91.00 150 ARG A N 1
ATOM 1126 C CA . ARG A 1 150 ? -1.394 -6.421 -13.048 1.00 91.00 150 ARG A CA 1
ATOM 1127 C C . ARG A 1 150 ? -0.681 -5.688 -14.182 1.00 91.00 150 ARG A C 1
ATOM 1129 O O . ARG A 1 150 ? 0.219 -6.240 -14.807 1.00 91.00 150 ARG A O 1
ATOM 1136 N N . ARG A 1 151 ? -1.048 -4.429 -14.450 1.00 90.19 151 ARG A N 1
ATOM 1137 C CA . ARG A 1 151 ? -0.350 -3.605 -15.449 1.00 90.19 151 ARG A CA 1
ATOM 1138 C C . ARG A 1 151 ? 1.120 -3.393 -15.085 1.00 90.19 151 ARG A C 1
ATOM 1140 O O . ARG A 1 151 ? 1.974 -3.451 -15.965 1.00 90.19 151 ARG A O 1
ATOM 1147 N N . TRP A 1 152 ? 1.413 -3.131 -13.815 1.00 89.56 152 TRP A N 1
ATOM 1148 C CA . TRP A 1 152 ? 2.781 -2.943 -13.339 1.00 89.56 152 TRP A CA 1
ATOM 1149 C C . TRP A 1 152 ? 3.610 -4.227 -13.480 1.00 89.56 152 TRP A C 1
ATOM 1151 O O . TRP A 1 152 ? 4.690 -4.177 -14.064 1.00 89.56 152 TRP A O 1
ATOM 1161 N N . GLU A 1 153 ? 3.063 -5.376 -13.082 1.00 91.69 153 GLU A N 1
ATOM 1162 C CA . GLU A 1 153 ? 3.696 -6.692 -13.249 1.00 91.69 153 GLU A CA 1
ATOM 1163 C C . GLU A 1 153 ? 3.982 -7.013 -14.726 1.00 91.69 153 GLU A C 1
ATOM 1165 O O . GLU A 1 153 ? 5.064 -7.500 -15.057 1.00 91.69 153 GLU A O 1
ATOM 1170 N N . ARG A 1 154 ? 3.055 -6.691 -15.644 1.00 91.81 154 ARG A N 1
ATOM 1171 C CA . ARG A 1 154 ? 3.282 -6.848 -17.094 1.00 91.81 154 ARG A CA 1
ATOM 1172 C C . ARG A 1 154 ? 4.451 -6.001 -17.584 1.00 91.81 154 ARG A C 1
ATOM 1174 O O . ARG A 1 154 ? 5.287 -6.494 -18.337 1.00 91.81 154 ARG A O 1
ATOM 1181 N N . ILE A 1 155 ? 4.526 -4.742 -17.156 1.00 90.12 155 ILE A N 1
ATOM 1182 C CA . ILE A 1 155 ? 5.631 -3.843 -17.511 1.00 90.12 155 ILE A CA 1
ATOM 1183 C C . ILE A 1 155 ? 6.959 -4.359 -16.941 1.00 90.12 155 ILE A C 1
ATOM 1185 O O . ILE A 1 155 ? 7.971 -4.330 -17.639 1.00 90.12 155 ILE A O 1
ATOM 1189 N N . GLU A 1 156 ? 6.967 -4.858 -15.705 1.00 88.88 156 GLU A N 1
ATOM 1190 C CA . GLU A 1 156 ? 8.166 -5.410 -15.068 1.00 88.88 156 GLU A CA 1
ATOM 1191 C C . GLU A 1 156 ? 8.654 -6.691 -15.767 1.00 88.88 156 GLU A C 1
ATOM 1193 O O . GLU A 1 156 ? 9.856 -6.878 -15.980 1.00 88.88 156 GLU A O 1
ATOM 1198 N N . ALA A 1 157 ? 7.720 -7.544 -16.195 1.00 92.25 157 ALA A N 1
ATOM 1199 C CA . ALA A 1 157 ? 8.009 -8.755 -16.957 1.00 92.25 157 ALA A CA 1
ATOM 1200 C C . ALA A 1 157 ? 8.371 -8.481 -18.428 1.00 92.25 157 ALA A C 1
ATOM 1202 O O . ALA A 1 157 ? 8.965 -9.350 -19.083 1.00 92.25 157 ALA A O 1
ATOM 1203 N N . ALA A 1 158 ? 8.032 -7.299 -18.955 1.00 95.50 158 ALA A N 1
ATOM 1204 C CA . ALA A 1 158 ? 8.291 -6.922 -20.336 1.00 95.50 158 ALA A CA 1
ATOM 1205 C C . ALA A 1 158 ? 9.786 -6.987 -20.639 1.00 95.50 158 ALA A C 1
ATOM 1207 O O . ALA A 1 158 ? 10.637 -6.577 -19.843 1.00 95.50 158 ALA A O 1
ATOM 1208 N N . ARG A 1 159 ? 10.116 -7.492 -21.829 1.00 95.81 159 ARG A N 1
ATOM 1209 C CA . ARG A 1 159 ? 11.502 -7.646 -22.261 1.00 95.81 159 ARG A CA 1
ATOM 1210 C C . ARG A 1 159 ? 11.797 -6.820 -23.493 1.00 95.81 159 ARG A C 1
ATOM 1212 O O . ARG A 1 159 ? 11.024 -6.801 -24.445 1.00 95.81 159 ARG A O 1
ATOM 1219 N N . VAL A 1 160 ? 12.973 -6.208 -23.498 1.00 96.62 160 VAL A N 1
ATOM 1220 C CA . VAL A 1 160 ? 13.542 -5.558 -24.675 1.00 96.62 160 VAL A CA 1
ATOM 1221 C C . VAL A 1 160 ? 14.648 -6.434 -25.242 1.00 96.62 160 VAL A C 1
ATOM 1223 O O . VAL A 1 160 ? 15.475 -6.973 -24.507 1.00 96.62 160 VAL A O 1
ATOM 1226 N N . SER A 1 161 ? 14.651 -6.585 -26.565 1.00 96.06 161 SER A N 1
ATOM 1227 C CA . SER A 1 161 ? 15.673 -7.337 -27.292 1.00 96.06 161 SER A CA 1
ATOM 1228 C C . SER A 1 161 ? 16.486 -6.402 -28.180 1.00 96.06 161 SER A C 1
ATOM 1230 O O . SER A 1 161 ? 15.943 -5.507 -28.833 1.00 96.06 161 SER A O 1
ATOM 1232 N N . GLY A 1 162 ? 17.797 -6.615 -28.222 1.00 94.56 162 GLY A N 1
ATOM 1233 C CA . GLY A 1 162 ? 18.715 -5.827 -29.040 1.00 94.56 162 GLY A CA 1
ATOM 1234 C C . GLY A 1 162 ? 19.998 -6.595 -29.368 1.00 94.56 162 GLY A C 1
ATOM 1235 O O . GLY A 1 162 ? 20.291 -7.584 -28.696 1.00 94.56 162 GLY A O 1
ATOM 1236 N N . PRO A 1 163 ? 20.758 -6.174 -30.394 1.00 95.31 163 PRO A N 1
ATOM 1237 C CA . PRO A 1 163 ? 22.042 -6.781 -30.726 1.00 95.31 163 PRO A CA 1
ATOM 1238 C C . PRO A 1 163 ? 23.008 -6.750 -29.539 1.00 95.31 163 PRO A C 1
ATOM 1240 O O . PRO A 1 163 ? 23.112 -5.734 -28.846 1.00 95.31 163 PRO A O 1
ATOM 1243 N N . ALA A 1 164 ? 23.759 -7.831 -29.333 1.00 94.81 164 ALA A N 1
ATOM 1244 C CA . ALA A 1 164 ? 24.768 -7.927 -28.281 1.00 94.81 164 ALA A CA 1
ATOM 1245 C C . ALA A 1 164 ? 25.804 -6.795 -28.375 1.00 94.81 164 ALA A C 1
ATOM 1247 O O . ALA A 1 164 ? 26.251 -6.287 -27.348 1.00 94.81 164 ALA A O 1
ATOM 1248 N N . THR A 1 165 ? 26.153 -6.349 -29.589 1.00 94.94 165 THR A N 1
ATOM 1249 C CA . THR A 1 165 ? 27.011 -5.171 -29.811 1.00 94.94 165 THR A CA 1
ATOM 1250 C C . THR A 1 165 ? 26.483 -3.910 -29.154 1.00 94.94 165 THR A C 1
ATOM 1252 O O . THR A 1 165 ? 27.250 -3.196 -28.517 1.00 94.94 165 THR A O 1
ATOM 1255 N N . ASP A 1 166 ? 25.189 -3.638 -29.293 1.00 95.94 166 ASP A N 1
ATOM 1256 C CA . ASP A 1 166 ? 24.580 -2.406 -28.796 1.00 95.94 166 ASP A CA 1
ATOM 1257 C C . ASP A 1 166 ? 24.569 -2.415 -27.265 1.00 95.94 166 ASP A C 1
ATOM 1259 O O . ASP A 1 166 ? 24.941 -1.433 -26.622 1.00 95.94 166 ASP A O 1
ATOM 1263 N N . TRP A 1 167 ? 24.234 -3.561 -26.668 1.00 96.50 167 TRP A N 1
ATOM 1264 C CA . TRP A 1 167 ? 24.287 -3.727 -25.218 1.00 96.50 167 TRP A CA 1
ATOM 1265 C C . TRP A 1 167 ? 25.716 -3.642 -24.673 1.00 96.50 167 TRP A C 1
ATOM 1267 O O . TRP A 1 167 ? 25.932 -3.036 -23.626 1.00 96.50 167 TRP A O 1
ATOM 1277 N N . ARG A 1 168 ? 26.719 -4.163 -25.397 1.00 95.94 168 ARG A N 1
ATOM 1278 C CA . ARG A 1 168 ? 28.139 -4.013 -25.026 1.00 95.94 168 ARG A CA 1
ATOM 1279 C C . ARG A 1 168 ? 28.586 -2.558 -25.024 1.00 95.94 168 ARG A C 1
ATOM 1281 O O . ARG A 1 168 ? 29.376 -2.193 -24.157 1.00 95.94 168 ARG A O 1
ATOM 1288 N N . VAL A 1 169 ? 28.092 -1.735 -25.952 1.00 95.81 169 VAL A N 1
ATOM 1289 C CA . VAL A 1 169 ? 28.347 -0.285 -25.953 1.00 95.81 169 VAL A CA 1
ATOM 1290 C C . VAL A 1 169 ? 27.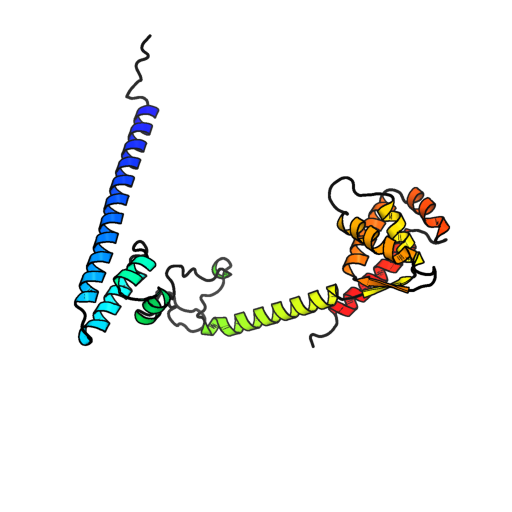835 0.327 -24.648 1.00 95.81 169 VAL A C 1
ATOM 1292 O O . VAL A 1 169 ? 28.629 0.936 -23.935 1.00 95.81 169 VAL A O 1
ATOM 1295 N N . ALA A 1 170 ? 26.567 0.101 -24.288 1.00 96.19 170 ALA A N 1
ATOM 1296 C CA . ALA A 1 170 ? 25.981 0.644 -23.057 1.00 96.19 170 ALA A CA 1
ATOM 1297 C C . ALA A 1 170 ? 26.723 0.169 -21.791 1.00 96.19 170 ALA A C 1
ATOM 1299 O O . ALA A 1 170 ? 27.159 0.985 -20.980 1.00 96.19 170 ALA A O 1
ATOM 1300 N N . VAL A 1 171 ? 26.966 -1.140 -21.667 1.00 96.75 171 VAL A N 1
ATOM 1301 C CA . VAL A 1 171 ? 27.685 -1.736 -20.527 1.00 96.75 171 VAL A CA 1
ATOM 1302 C C . VAL A 1 171 ? 29.112 -1.201 -20.406 1.00 96.75 171 VAL A C 1
ATOM 1304 O O . VAL A 1 171 ? 29.547 -0.853 -19.310 1.00 96.75 171 VAL A O 1
ATOM 1307 N N . THR A 1 172 ? 29.843 -1.091 -21.521 1.00 96.38 172 THR A N 1
ATOM 1308 C CA . THR A 1 172 ? 31.225 -0.583 -21.514 1.00 96.38 172 THR A CA 1
ATOM 1309 C C . THR A 1 172 ? 31.283 0.862 -21.033 1.00 96.38 172 THR A C 1
ATOM 1311 O O . THR A 1 172 ? 32.224 1.236 -20.335 1.00 96.38 172 THR A O 1
ATOM 1314 N N . LEU A 1 173 ? 30.300 1.687 -21.402 1.00 94.56 173 LEU A N 1
ATOM 1315 C CA . LEU A 1 173 ? 30.242 3.079 -20.962 1.00 94.56 173 LEU A CA 1
ATOM 1316 C C . LEU A 1 173 ? 30.032 3.165 -19.450 1.00 94.56 173 LEU A C 1
ATOM 1318 O O . LEU A 1 173 ? 30.815 3.837 -18.782 1.00 94.56 173 LEU A O 1
ATOM 1322 N N . VAL A 1 174 ? 29.046 2.440 -18.917 1.00 94.94 174 VAL A N 1
ATOM 1323 C CA . VAL A 1 174 ? 28.701 2.475 -17.487 1.00 94.94 174 VAL A CA 1
ATOM 1324 C C . VAL A 1 174 ? 29.812 1.893 -16.615 1.00 94.94 174 VAL A C 1
ATOM 1326 O O . VAL A 1 174 ? 30.263 2.541 -15.672 1.00 94.94 174 VAL A O 1
ATOM 1329 N N . LEU A 1 175 ? 30.325 0.702 -16.941 1.00 94.81 175 LEU A N 1
ATOM 1330 C CA . LEU A 1 175 ? 31.342 0.042 -16.108 1.00 94.81 175 LEU A CA 1
ATOM 1331 C C . LEU A 1 175 ? 32.666 0.799 -16.053 1.00 94.81 175 LEU A C 1
ATOM 1333 O O . LEU A 1 175 ? 33.436 0.654 -15.105 1.00 94.81 175 LEU A O 1
ATOM 1337 N N . ALA A 1 176 ? 32.946 1.610 -17.066 1.00 92.50 176 ALA A N 1
ATOM 1338 C CA . ALA A 1 176 ? 34.189 2.345 -17.141 1.00 92.50 176 ALA A CA 1
ATOM 1339 C C . ALA A 1 176 ? 34.159 3.675 -16.354 1.00 92.50 176 ALA A C 1
ATOM 1341 O O . ALA A 1 176 ? 35.181 4.375 -16.321 1.00 92.50 176 ALA A O 1
ATOM 1342 N N . TYR A 1 177 ? 33.018 4.010 -15.733 1.00 88.06 177 TYR A N 1
ATOM 1343 C CA . TYR A 1 177 ? 32.818 5.151 -14.834 1.00 88.06 177 TYR A CA 1
ATOM 1344 C C . TYR A 1 177 ? 31.870 4.770 -13.676 1.00 88.06 177 TYR A C 1
ATOM 1346 O O . TYR A 1 177 ? 30.697 5.139 -13.699 1.00 88.06 177 TYR A O 1
ATOM 1354 N N . PRO A 1 178 ? 32.349 4.027 -12.661 1.00 85.38 178 PRO A N 1
ATOM 1355 C CA . PRO A 1 178 ? 31.521 3.667 -11.512 1.00 85.38 178 PRO A CA 1
ATOM 1356 C C . PRO A 1 178 ? 31.028 4.919 -10.759 1.00 85.38 178 PRO A C 1
ATOM 1358 O O . PRO A 1 178 ? 31.794 5.881 -10.618 1.00 85.38 178 PRO A O 1
ATOM 1361 N N . PRO A 1 179 ? 29.779 4.922 -10.254 1.00 84.19 179 PRO A N 1
ATOM 1362 C CA . PRO A 1 179 ? 29.246 6.040 -9.480 1.00 84.19 179 PRO A CA 1
ATOM 1363 C C . PRO A 1 179 ? 30.027 6.213 -8.168 1.00 84.19 179 PRO A C 1
ATOM 1365 O O . PRO A 1 179 ? 30.343 5.240 -7.486 1.00 84.19 179 PRO A O 1
ATOM 1368 N N . VAL A 1 180 ? 30.352 7.462 -7.813 1.00 77.81 180 VAL A N 1
ATOM 1369 C CA . VAL A 1 180 ? 31.184 7.776 -6.632 1.00 77.81 180 VAL A CA 1
ATOM 1370 C C . VAL A 1 180 ? 30.325 8.149 -5.417 1.00 77.81 180 VAL A C 1
ATOM 1372 O O . VAL A 1 180 ? 30.637 7.726 -4.308 1.00 77.81 180 VAL A O 1
ATOM 1375 N N . THR A 1 181 ? 29.209 8.865 -5.606 1.00 64.94 181 THR A N 1
ATOM 1376 C CA . THR A 1 181 ? 28.194 9.164 -4.576 1.00 64.94 181 THR A CA 1
ATOM 1377 C C . THR A 1 181 ? 26.837 9.474 -5.228 1.00 64.94 181 THR A C 1
ATOM 1379 O O . THR A 1 181 ? 26.801 10.210 -6.204 1.00 64.94 181 THR A O 1
ATOM 1382 N N . GLY A 1 182 ? 25.736 8.941 -4.670 1.00 59.75 182 GLY A N 1
ATOM 1383 C CA . GLY A 1 182 ? 24.334 9.303 -4.980 1.00 59.75 182 GLY A CA 1
ATOM 1384 C C . GLY A 1 182 ? 23.845 9.110 -6.431 1.00 59.75 182 GLY A C 1
ATOM 1385 O O . GLY A 1 182 ? 24.222 9.861 -7.319 1.00 59.75 182 GLY A O 1
ATOM 1386 N N . GLY A 1 183 ? 22.898 8.187 -6.649 1.00 67.06 183 GLY A N 1
ATOM 1387 C CA . GLY A 1 183 ? 22.280 7.925 -7.962 1.00 67.06 183 GLY A CA 1
ATOM 1388 C C . GLY A 1 183 ? 23.151 7.079 -8.907 1.00 67.06 183 GLY A C 1
ATOM 1389 O O . GLY A 1 183 ? 24.366 7.007 -8.756 1.00 67.06 183 GLY A O 1
ATOM 1390 N N . GLY A 1 184 ? 22.524 6.367 -9.851 1.00 76.69 184 GLY A N 1
ATOM 1391 C CA . GLY A 1 184 ? 23.220 5.579 -10.888 1.00 76.69 184 GLY A CA 1
ATOM 1392 C C . GLY A 1 184 ? 23.780 4.214 -10.455 1.00 76.69 184 GLY A C 1
ATOM 1393 O O . GLY A 1 184 ? 24.303 3.483 -11.295 1.00 76.69 184 GLY A O 1
ATOM 1394 N N . TRP A 1 185 ? 23.655 3.842 -9.174 1.00 88.00 185 TRP A N 1
ATOM 1395 C CA . TRP A 1 185 ? 24.054 2.519 -8.674 1.00 88.00 185 TRP A CA 1
ATOM 1396 C C . TRP A 1 185 ? 23.251 1.385 -9.314 1.00 88.00 185 TRP A C 1
ATOM 1398 O O . TRP A 1 185 ? 23.856 0.400 -9.727 1.00 88.00 185 TRP A O 1
ATOM 1408 N N . ASP A 1 186 ? 21.940 1.558 -9.494 1.00 87.62 186 ASP A N 1
ATOM 1409 C CA . ASP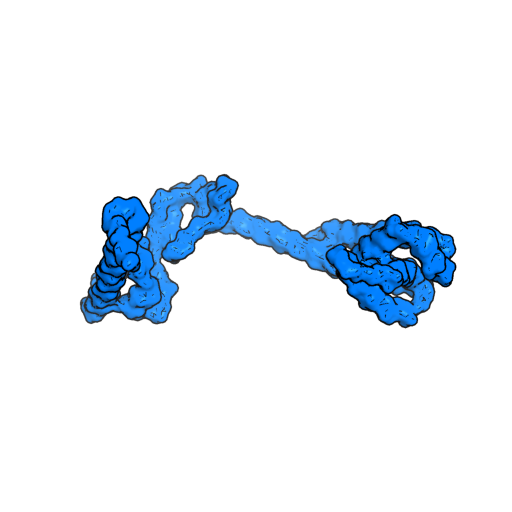 A 1 186 ? 21.077 0.549 -10.125 1.00 87.62 186 ASP A CA 1
ATOM 1410 C C . ASP A 1 186 ? 21.510 0.266 -11.574 1.00 87.62 186 ASP A C 1
ATOM 1412 O O . ASP A 1 186 ? 21.671 -0.886 -11.975 1.00 87.62 186 ASP A O 1
ATOM 1416 N N . GLY A 1 187 ? 21.831 1.316 -12.339 1.00 87.56 187 GLY A N 1
ATOM 1417 C CA . GLY A 1 187 ? 22.369 1.183 -13.696 1.00 87.56 187 GLY A CA 1
ATOM 1418 C C . GLY A 1 187 ? 23.759 0.539 -13.741 1.00 87.56 187 GLY A C 1
ATOM 1419 O O . GLY A 1 187 ? 24.057 -0.234 -14.655 1.00 87.56 187 GLY A O 1
ATOM 1420 N N . TYR A 1 188 ? 24.611 0.796 -12.744 1.00 92.00 188 TYR A N 1
ATOM 1421 C CA . TYR A 1 188 ? 25.917 0.141 -12.623 1.00 92.00 188 TYR A CA 1
ATOM 1422 C C . TYR A 1 188 ? 25.800 -1.347 -12.256 1.00 92.00 188 TYR A C 1
ATOM 1424 O O . TYR A 1 188 ? 26.500 -2.180 -12.842 1.00 92.00 188 TYR A O 1
ATOM 1432 N N . GLU A 1 189 ? 24.900 -1.712 -11.341 1.00 91.75 189 GLU A N 1
ATOM 1433 C CA . GLU A 1 189 ? 24.608 -3.117 -11.034 1.00 91.75 189 GLU A CA 1
ATOM 1434 C C . GLU A 1 189 ? 24.003 -3.846 -12.237 1.00 91.75 189 GLU A C 1
ATOM 1436 O O . GLU A 1 189 ? 24.460 -4.941 -12.584 1.00 91.75 189 GLU A O 1
ATOM 1441 N N . ALA A 1 190 ? 23.060 -3.209 -12.938 1.00 90.44 190 ALA A N 1
ATOM 1442 C CA . ALA A 1 190 ? 22.527 -3.706 -14.201 1.00 90.44 190 ALA A CA 1
ATOM 1443 C C . ALA A 1 190 ? 23.655 -3.956 -15.215 1.00 90.44 190 ALA A C 1
ATOM 1445 O O . ALA A 1 190 ? 23.724 -5.031 -15.816 1.00 90.44 190 ALA A O 1
ATOM 1446 N N . ALA A 1 191 ? 24.595 -3.016 -15.357 1.00 93.25 191 ALA A N 1
ATOM 1447 C CA . ALA A 1 191 ? 25.740 -3.169 -16.248 1.00 93.25 191 ALA A CA 1
ATOM 1448 C C . ALA A 1 191 ? 26.630 -4.359 -15.865 1.00 93.25 191 ALA A C 1
ATOM 1450 O O . ALA A 1 191 ? 27.034 -5.117 -16.749 1.00 93.25 191 ALA A O 1
ATOM 1451 N N . ARG A 1 192 ? 26.902 -4.575 -14.569 1.00 93.81 192 ARG A N 1
ATOM 1452 C CA . ARG A 1 192 ? 27.666 -5.745 -14.095 1.00 93.81 192 ARG A CA 1
ATOM 1453 C C . ARG A 1 192 ? 26.960 -7.053 -14.445 1.00 93.81 192 ARG A C 1
ATOM 1455 O O . ARG A 1 192 ? 27.567 -7.926 -15.061 1.00 93.81 192 ARG A O 1
ATOM 1462 N N . LEU A 1 193 ? 25.676 -7.162 -14.107 1.00 90.56 193 LEU A N 1
ATOM 1463 C CA . LEU A 1 193 ? 24.878 -8.367 -14.344 1.00 90.56 193 LEU A CA 1
ATOM 1464 C C . LEU A 1 193 ? 24.757 -8.698 -15.839 1.00 90.56 193 LEU A C 1
ATOM 1466 O O . LEU A 1 193 ? 24.793 -9.866 -16.236 1.00 90.56 193 LEU A O 1
ATOM 1470 N N . VAL A 1 194 ? 24.622 -7.674 -16.683 1.00 92.12 194 VAL A N 1
ATOM 1471 C CA . VAL A 1 194 ? 24.528 -7.836 -18.138 1.00 92.12 194 VAL A CA 1
ATOM 1472 C C . VAL A 1 194 ? 25.900 -8.128 -18.761 1.00 92.12 194 VAL A C 1
ATOM 1474 O O . VAL A 1 194 ? 25.968 -8.927 -19.694 1.00 92.12 194 VAL A O 1
ATOM 1477 N N . SER A 1 195 ? 26.994 -7.556 -18.247 1.00 93.44 195 SER A N 1
ATOM 1478 C CA . SER A 1 195 ? 28.360 -7.783 -18.749 1.00 93.44 195 SER A CA 1
ATOM 1479 C C . SER A 1 195 ? 28.745 -9.262 -18.757 1.00 93.44 195 SER A C 1
ATOM 1481 O O . SER A 1 195 ? 29.188 -9.779 -19.786 1.00 93.44 195 SER A O 1
ATOM 1483 N N . ASP A 1 196 ? 28.512 -9.959 -17.643 1.00 87.81 196 ASP A N 1
ATOM 1484 C CA . ASP A 1 196 ? 28.841 -11.384 -17.509 1.00 87.81 196 ASP A CA 1
ATOM 1485 C C . ASP A 1 196 ? 28.060 -12.237 -18.518 1.00 87.81 196 ASP A C 1
ATOM 1487 O O . ASP A 1 196 ? 28.586 -13.179 -19.118 1.00 87.81 196 ASP A O 1
ATOM 1491 N N . ARG A 1 197 ? 26.803 -11.863 -18.783 1.00 86.75 197 ARG A N 1
ATOM 1492 C CA . ARG A 1 197 ? 25.978 -12.515 -19.807 1.00 86.75 197 ARG A CA 1
ATOM 1493 C C . ARG A 1 197 ? 26.519 -12.231 -21.206 1.00 86.75 197 ARG A C 1
ATOM 1495 O O . ARG A 1 197 ? 26.702 -13.165 -21.982 1.00 86.75 197 ARG A O 1
ATOM 1502 N N . LEU A 1 198 ? 26.826 -10.971 -21.523 1.00 90.81 198 LEU A N 1
ATOM 1503 C CA . LEU A 1 198 ? 27.305 -10.539 -22.842 1.00 90.81 198 LEU A CA 1
ATOM 1504 C C . LEU A 1 198 ? 28.651 -11.146 -23.250 1.00 90.81 198 LEU A C 1
ATOM 1506 O O . LEU A 1 198 ? 28.916 -11.233 -24.452 1.00 90.81 198 LEU A O 1
ATOM 1510 N N . ALA A 1 199 ? 29.485 -11.572 -22.299 1.00 87.06 199 ALA A N 1
ATOM 1511 C CA . ALA A 1 199 ? 30.759 -12.236 -22.584 1.00 87.06 199 ALA A CA 1
ATOM 1512 C C . ALA A 1 199 ? 30.597 -13.531 -23.406 1.00 87.06 199 ALA A C 1
ATOM 1514 O O . ALA A 1 199 ? 31.502 -13.905 -24.146 1.00 87.06 199 ALA A O 1
ATOM 1515 N N . HIS A 1 200 ? 29.430 -14.174 -23.325 1.00 85.75 200 HIS A N 1
ATOM 1516 C CA . HIS A 1 200 ? 29.167 -15.483 -23.928 1.00 85.75 200 HIS A CA 1
ATOM 1517 C C . HIS A 1 200 ? 28.424 -15.419 -25.273 1.00 85.75 200 HIS A C 1
ATOM 1519 O O . HIS A 1 200 ? 28.242 -16.444 -25.924 1.00 85.75 200 HIS A O 1
ATOM 1525 N N . PHE A 1 201 ? 27.978 -14.235 -25.704 1.00 86.81 201 PHE A N 1
ATOM 1526 C CA . PHE A 1 201 ? 27.195 -14.078 -26.933 1.00 86.81 201 PHE A CA 1
ATOM 1527 C C . PHE A 1 201 ? 28.065 -13.736 -28.147 1.00 86.81 201 PHE A C 1
ATOM 1529 O O . PHE A 1 201 ? 29.052 -13.007 -28.044 1.00 86.81 201 PHE A O 1
ATOM 1536 N N . ALA A 1 202 ? 27.672 -14.199 -29.333 1.00 83.12 202 ALA A N 1
ATOM 1537 C CA . ALA A 1 202 ? 28.236 -13.692 -30.581 1.00 83.12 202 ALA A CA 1
ATOM 1538 C C . ALA A 1 202 ? 27.837 -12.219 -30.798 1.00 83.12 202 ALA A C 1
ATOM 1540 O O . ALA A 1 202 ? 26.863 -11.726 -30.233 1.00 83.12 202 ALA A O 1
ATOM 1541 N N . THR A 1 203 ? 28.613 -11.496 -31.602 1.00 79.44 203 THR A N 1
ATOM 1542 C CA . THR A 1 203 ? 28.426 -10.061 -31.890 1.00 79.44 203 THR A CA 1
ATOM 1543 C C . THR A 1 203 ? 27.051 -9.751 -32.499 1.00 79.44 203 THR A C 1
ATOM 1545 O O . THR A 1 203 ? 26.436 -8.743 -32.160 1.00 79.44 203 THR A O 1
ATOM 1548 N N . ASP A 1 204 ? 26.545 -10.639 -33.343 1.00 83.06 204 ASP A N 1
ATOM 1549 C CA . ASP A 1 204 ? 25.258 -10.562 -34.038 1.00 83.06 204 ASP A CA 1
ATOM 1550 C C . ASP A 1 204 ? 24.082 -11.167 -33.250 1.00 83.06 204 ASP A C 1
ATOM 1552 O O . ASP A 1 204 ? 22.930 -11.041 -33.667 1.00 83.06 204 ASP A O 1
ATOM 1556 N N . ALA A 1 205 ? 24.338 -11.789 -32.095 1.00 90.56 205 ALA A N 1
ATOM 1557 C CA . ALA A 1 205 ? 23.287 -12.398 -31.292 1.00 90.56 205 ALA A CA 1
ATOM 1558 C C . ALA A 1 205 ? 22.333 -11.341 -30.713 1.00 90.56 205 ALA A C 1
ATOM 1560 O O . ALA A 1 205 ? 22.751 -10.269 -30.267 1.00 90.56 205 ALA A O 1
ATOM 1561 N N . LEU A 1 206 ? 21.040 -11.665 -30.665 1.00 94.06 206 LEU A N 1
ATOM 1562 C CA . LEU A 1 206 ? 20.055 -10.862 -29.947 1.00 94.06 206 LEU A CA 1
ATOM 1563 C C . LEU A 1 206 ? 20.070 -11.228 -28.466 1.00 94.06 206 LEU A C 1
ATOM 1565 O O . LEU A 1 206 ? 19.923 -12.392 -28.097 1.00 94.06 206 LEU A O 1
ATOM 1569 N N . VAL A 1 207 ? 20.209 -10.213 -27.622 1.00 94.44 207 VAL A N 1
ATOM 1570 C CA . VAL A 1 207 ? 20.182 -10.346 -26.168 1.00 94.44 207 VAL A CA 1
ATOM 1571 C C . VAL A 1 207 ? 18.947 -9.637 -25.646 1.00 94.44 207 VAL A C 1
ATOM 1573 O O . VAL A 1 207 ? 18.648 -8.503 -26.034 1.00 94.44 207 VAL A O 1
ATOM 1576 N N . SER A 1 208 ? 18.227 -10.349 -24.784 1.00 94.25 208 SER A N 1
ATOM 1577 C CA . SER A 1 208 ? 16.984 -9.902 -24.176 1.00 94.25 208 SER A CA 1
ATOM 1578 C C . SER A 1 208 ? 17.165 -9.706 -22.674 1.00 94.25 208 SER A C 1
ATOM 1580 O O . SER A 1 208 ? 17.805 -10.524 -22.009 1.00 94.25 208 SER A O 1
ATOM 1582 N N . MET A 1 209 ? 16.597 -8.631 -22.141 1.00 94.88 209 MET A N 1
ATOM 1583 C CA . MET A 1 209 ? 16.544 -8.340 -20.706 1.00 94.88 209 MET A CA 1
ATOM 1584 C C . MET A 1 209 ? 15.236 -7.625 -20.364 1.00 94.88 209 MET A C 1
ATOM 1586 O O . MET A 1 209 ? 14.507 -7.217 -21.269 1.00 94.88 209 MET A O 1
ATOM 1590 N N . THR A 1 210 ? 14.917 -7.504 -19.077 1.00 95.69 210 THR A N 1
ATOM 1591 C CA . THR A 1 210 ? 13.724 -6.771 -18.634 1.00 95.69 210 THR A CA 1
ATOM 1592 C C . THR A 1 210 ? 13.837 -5.291 -18.997 1.00 95.69 210 THR A C 1
ATOM 1594 O O . THR A 1 210 ? 14.937 -4.732 -19.054 1.00 95.69 210 THR A O 1
ATOM 1597 N N . VAL A 1 211 ? 12.697 -4.651 -19.258 1.00 95.31 211 VAL A N 1
ATOM 1598 C CA . VAL A 1 211 ? 12.636 -3.229 -19.627 1.00 95.31 211 VAL A CA 1
ATOM 1599 C C . VAL A 1 211 ? 13.250 -2.344 -18.541 1.00 95.31 211 VAL A C 1
ATOM 1601 O O . VAL A 1 211 ? 14.015 -1.450 -18.881 1.00 95.31 211 VAL A O 1
ATOM 1604 N N . ASN A 1 212 ? 12.990 -2.620 -17.258 1.00 93.31 212 ASN A N 1
ATOM 1605 C CA . ASN A 1 212 ? 13.548 -1.830 -16.152 1.00 93.31 212 ASN A CA 1
ATOM 1606 C C . ASN A 1 212 ? 15.083 -1.887 -16.138 1.00 93.31 212 ASN A C 1
ATOM 1608 O O . ASN A 1 212 ? 15.729 -0.853 -16.239 1.00 93.31 212 ASN A O 1
ATOM 1612 N N . THR A 1 213 ? 15.670 -3.091 -16.168 1.00 94.19 213 THR A N 1
ATOM 1613 C CA . THR A 1 213 ? 17.134 -3.261 -16.222 1.00 94.19 213 THR A CA 1
ATOM 1614 C C . THR A 1 213 ? 17.749 -2.579 -17.444 1.00 94.19 213 THR A C 1
ATOM 1616 O O . THR A 1 213 ? 18.832 -2.004 -17.351 1.00 94.19 213 THR A O 1
ATOM 1619 N N . ALA A 1 214 ? 17.072 -2.629 -18.594 1.00 95.94 214 ALA A N 1
ATOM 1620 C CA . ALA A 1 214 ? 17.526 -1.920 -19.780 1.00 95.94 214 ALA A CA 1
ATOM 1621 C C . ALA A 1 214 ? 17.481 -0.398 -19.605 1.00 95.94 214 ALA A C 1
ATOM 1623 O O . ALA A 1 214 ? 18.444 0.266 -19.975 1.00 95.94 214 ALA A O 1
ATOM 1624 N N . LEU A 1 215 ? 16.397 0.160 -19.063 1.00 95.25 215 LEU A N 1
ATOM 1625 C CA . LEU A 1 215 ? 16.268 1.603 -18.855 1.00 95.25 215 LEU A CA 1
ATOM 1626 C C . LEU A 1 215 ? 17.271 2.117 -17.816 1.00 95.25 215 LEU A C 1
ATOM 1628 O O . LEU A 1 215 ? 17.945 3.101 -18.103 1.00 95.25 215 LEU A O 1
ATOM 1632 N N . ASP A 1 216 ? 17.466 1.411 -16.701 1.00 93.69 216 ASP A N 1
ATOM 1633 C CA . ASP A 1 216 ? 18.461 1.776 -15.681 1.00 93.69 216 ASP A CA 1
ATOM 1634 C C . ASP A 1 216 ? 19.883 1.799 -16.267 1.00 93.69 216 ASP A C 1
ATOM 1636 O O . ASP A 1 216 ? 20.662 2.732 -16.041 1.00 93.69 216 ASP A O 1
ATOM 1640 N N . LEU A 1 217 ? 20.220 0.787 -17.077 1.00 95.62 217 LEU A N 1
ATOM 1641 C CA . LEU A 1 217 ? 21.491 0.717 -17.798 1.00 95.62 217 LEU A CA 1
ATOM 1642 C C . LEU A 1 217 ? 21.647 1.881 -18.789 1.00 95.62 217 LEU A C 1
ATOM 1644 O O . LEU A 1 217 ? 22.722 2.476 -18.877 1.00 95.62 217 LEU A O 1
ATOM 1648 N N . LEU A 1 218 ? 20.599 2.189 -19.557 1.00 96.19 218 LEU A N 1
ATOM 1649 C CA . LEU A 1 218 ? 20.623 3.246 -20.569 1.00 96.19 218 LEU A CA 1
ATOM 1650 C C . LEU A 1 218 ? 20.695 4.640 -19.939 1.00 96.19 218 LEU A C 1
ATOM 1652 O O . LEU A 1 218 ? 21.461 5.468 -20.424 1.00 96.19 218 LEU A O 1
ATOM 1656 N N . ASP A 1 219 ? 19.974 4.891 -18.846 1.00 94.69 219 ASP A N 1
ATOM 1657 C CA . ASP A 1 219 ? 20.023 6.154 -18.101 1.00 94.69 219 ASP A CA 1
ATOM 1658 C C . ASP A 1 219 ? 21.431 6.409 -17.549 1.00 94.69 219 ASP A C 1
ATOM 1660 O O . ASP A 1 219 ? 21.976 7.507 -17.702 1.00 94.69 219 ASP A O 1
ATOM 1664 N N . ALA A 1 220 ? 22.069 5.382 -16.981 1.00 93.31 220 ALA A N 1
ATOM 1665 C CA . ALA A 1 220 ? 23.457 5.477 -16.537 1.00 93.31 220 ALA A CA 1
ATOM 1666 C C . ALA A 1 220 ? 24.432 5.692 -17.712 1.00 93.31 220 ALA A C 1
ATOM 1668 O O . ALA A 1 220 ? 25.370 6.486 -17.607 1.00 93.31 220 ALA A O 1
ATOM 1669 N N . ALA A 1 221 ? 24.217 5.019 -18.848 1.00 94.00 221 ALA A N 1
ATOM 1670 C CA . ALA A 1 221 ? 25.062 5.175 -20.033 1.00 94.00 221 ALA A CA 1
ATOM 1671 C C . ALA A 1 221 ? 24.942 6.580 -20.652 1.00 94.00 221 ALA A C 1
ATOM 1673 O O . ALA A 1 221 ? 25.959 7.162 -21.040 1.00 94.00 221 ALA A O 1
ATOM 1674 N N . ASP A 1 222 ? 23.734 7.147 -20.705 1.00 94.19 222 ASP A N 1
ATOM 1675 C CA . ASP A 1 222 ? 23.488 8.504 -21.204 1.00 94.19 222 ASP A CA 1
ATOM 1676 C C . ASP A 1 222 ? 24.189 9.552 -20.331 1.00 94.19 222 ASP A C 1
ATOM 1678 O O . ASP A 1 222 ? 24.844 10.453 -20.859 1.00 94.19 222 ASP A O 1
ATOM 1682 N N . GLN A 1 223 ? 24.156 9.406 -19.001 1.00 91.81 223 GLN A N 1
ATOM 1683 C CA . GLN A 1 223 ? 24.900 10.297 -18.099 1.00 91.81 223 GLN A CA 1
ATOM 1684 C C . GLN A 1 223 ? 26.405 10.299 -18.402 1.00 91.81 223 GLN A C 1
ATOM 1686 O O . GLN A 1 223 ? 27.026 11.362 -18.467 1.00 91.81 223 GLN A O 1
ATOM 1691 N N . VAL A 1 224 ? 26.990 9.128 -18.672 1.00 90.31 224 VAL A N 1
ATOM 1692 C CA . VAL A 1 224 ? 28.403 9.013 -19.066 1.00 90.31 224 VAL A CA 1
ATOM 1693 C C . VAL A 1 224 ? 28.689 9.753 -20.378 1.00 90.31 224 VAL A C 1
ATOM 1695 O O . VAL A 1 224 ? 29.704 10.453 -20.488 1.00 90.31 224 VAL A O 1
ATOM 1698 N N . VAL A 1 225 ? 27.819 9.610 -21.382 1.00 92.31 225 VAL A N 1
ATOM 1699 C CA . VAL A 1 225 ? 27.982 10.293 -22.677 1.00 92.31 225 VAL A CA 1
ATOM 1700 C C . VAL A 1 225 ? 27.862 11.808 -22.511 1.00 92.31 225 VAL A C 1
ATOM 1702 O O . VAL A 1 225 ? 28.688 12.537 -23.068 1.00 92.31 225 VAL A O 1
ATOM 1705 N N . LEU A 1 226 ? 26.906 12.275 -21.704 1.00 91.88 226 LEU A N 1
ATOM 1706 C CA . LEU A 1 226 ? 26.723 13.692 -21.383 1.00 91.88 226 LEU A CA 1
ATOM 1707 C C . LEU A 1 226 ? 27.951 14.288 -20.686 1.00 91.88 226 LEU A C 1
ATOM 1709 O O . LEU A 1 226 ? 28.344 15.413 -20.992 1.00 91.88 226 LEU A O 1
ATOM 1713 N N . TRP A 1 227 ? 28.593 13.541 -19.786 1.00 89.75 227 TRP A N 1
ATOM 1714 C CA . TRP A 1 227 ? 29.784 14.016 -19.080 1.00 89.75 227 TRP A CA 1
ATOM 1715 C C . TRP A 1 227 ? 31.034 14.057 -19.961 1.00 89.75 227 TRP A C 1
ATOM 1717 O O . TRP A 1 227 ? 31.848 14.973 -19.826 1.00 89.75 227 TRP A O 1
ATOM 1727 N N . ASN A 1 228 ? 31.238 13.068 -20.843 1.00 89.88 228 ASN A N 1
ATOM 1728 C CA . ASN A 1 228 ? 32.441 13.017 -21.679 1.00 89.88 228 ASN A CA 1
ATOM 1729 C C . ASN A 1 228 ? 32.257 12.236 -22.991 1.00 89.88 228 ASN A C 1
ATOM 1731 O O . ASN A 1 228 ? 32.825 11.154 -23.188 1.00 89.88 228 ASN A O 1
ATOM 1735 N N . ALA A 1 229 ? 31.539 12.832 -23.944 1.00 90.75 229 ALA A N 1
ATOM 1736 C CA . ALA A 1 229 ? 31.275 12.244 -25.260 1.00 90.75 229 ALA A CA 1
ATOM 1737 C C . ALA A 1 229 ? 32.549 11.803 -26.017 1.00 90.75 229 ALA A C 1
ATOM 1739 O O . ALA A 1 229 ? 32.563 10.768 -26.690 1.00 90.75 229 ALA A O 1
ATOM 1740 N N . GLY A 1 230 ? 33.651 12.553 -25.890 1.00 90.44 230 GLY A N 1
ATOM 1741 C CA . GLY A 1 230 ? 34.921 12.230 -26.548 1.00 90.44 230 GLY A CA 1
ATOM 1742 C C . GLY A 1 230 ? 35.581 10.965 -25.990 1.00 90.44 230 GLY A C 1
ATOM 1743 O O . GLY A 1 230 ? 36.053 10.119 -26.756 1.00 90.44 230 GLY A O 1
ATOM 1744 N N . ALA A 1 231 ? 35.606 10.810 -24.664 1.00 90.31 231 ALA A N 1
ATOM 1745 C CA . ALA A 1 231 ? 36.114 9.600 -24.022 1.00 90.31 231 ALA A CA 1
ATOM 1746 C C . ALA A 1 231 ? 35.183 8.400 -24.248 1.00 90.31 231 ALA A C 1
ATOM 1748 O O . ALA A 1 231 ? 35.675 7.315 -24.569 1.00 90.31 231 ALA A O 1
ATOM 1749 N N . ALA A 1 232 ? 33.865 8.615 -24.184 1.00 91.88 232 ALA A N 1
ATOM 1750 C CA . ALA A 1 232 ? 32.853 7.613 -24.511 1.00 91.88 232 ALA A CA 1
ATOM 1751 C C . ALA A 1 232 ? 33.072 7.038 -25.921 1.00 91.88 232 ALA A C 1
ATOM 1753 O O . ALA A 1 232 ? 33.229 5.827 -26.084 1.00 91.88 232 ALA A O 1
ATOM 1754 N N . ARG A 1 233 ? 33.214 7.903 -26.937 1.00 92.88 233 ARG A N 1
ATOM 1755 C CA . ARG A 1 233 ? 33.474 7.484 -28.324 1.00 92.88 233 ARG A CA 1
ATOM 1756 C C . ARG A 1 233 ? 34.771 6.691 -28.466 1.00 92.88 233 ARG A C 1
ATOM 1758 O O . ARG A 1 233 ? 34.793 5.675 -29.156 1.00 92.88 233 ARG A O 1
ATOM 1765 N N . ARG A 1 234 ? 35.857 7.126 -27.815 1.00 94.31 234 ARG A N 1
ATOM 1766 C CA . ARG A 1 234 ? 37.141 6.402 -27.870 1.00 94.31 234 ARG A CA 1
ATOM 1767 C C . ARG A 1 234 ? 37.046 4.996 -27.284 1.00 94.31 234 ARG A C 1
ATOM 1769 O O . ARG A 1 234 ? 37.713 4.108 -27.807 1.00 94.31 234 ARG A O 1
ATOM 1776 N N . ARG A 1 235 ? 36.246 4.798 -26.234 1.00 93.44 235 ARG A N 1
ATOM 1777 C CA . ARG A 1 235 ? 36.087 3.492 -25.577 1.00 93.44 235 ARG A CA 1
ATOM 1778 C C . ARG A 1 235 ? 35.298 2.497 -26.414 1.00 93.44 235 ARG A C 1
ATOM 1780 O O . ARG A 1 235 ? 35.646 1.325 -26.418 1.00 93.44 235 ARG A O 1
ATOM 1787 N N . VAL A 1 236 ? 34.281 2.953 -27.142 1.00 93.75 236 VAL A N 1
ATOM 1788 C CA . VAL A 1 236 ? 33.368 2.035 -27.845 1.00 93.75 236 VAL A CA 1
ATOM 1789 C C . VAL A 1 236 ? 33.676 1.844 -29.332 1.00 93.75 236 VAL A C 1
ATOM 1791 O O . VAL A 1 236 ? 33.060 1.001 -29.980 1.00 93.75 236 VAL A O 1
ATOM 1794 N N . ARG A 1 237 ? 34.669 2.566 -29.873 1.00 92.25 237 ARG A N 1
ATOM 1795 C CA . ARG A 1 237 ? 35.062 2.505 -31.297 1.00 92.25 237 ARG A CA 1
ATOM 1796 C C . ARG A 1 237 ? 35.455 1.111 -31.799 1.00 92.25 237 ARG A C 1
ATOM 1798 O O . ARG A 1 237 ? 35.431 0.877 -32.998 1.00 92.25 237 ARG A O 1
ATOM 1805 N N . SER A 1 238 ? 35.872 0.211 -30.906 1.00 88.25 238 SER A N 1
ATOM 1806 C CA . SER A 1 238 ? 36.208 -1.178 -31.250 1.00 88.25 238 SER A CA 1
ATOM 1807 C C . SER A 1 238 ? 34.976 -2.053 -31.471 1.00 88.25 238 SER A C 1
ATOM 1809 O O . SER A 1 238 ? 35.101 -3.128 -32.045 1.00 88.25 238 SER A O 1
ATOM 1811 N N . PHE A 1 239 ? 33.802 -1.614 -31.007 1.00 85.56 239 PHE A N 1
ATOM 1812 C CA . PHE A 1 239 ? 32.549 -2.364 -31.100 1.00 85.56 239 PHE A CA 1
ATOM 1813 C C . PHE A 1 239 ? 31.623 -1.827 -32.190 1.00 85.56 239 PHE A C 1
ATOM 1815 O O . PHE A 1 239 ? 30.861 -2.593 -32.773 1.00 85.56 239 PHE A O 1
ATOM 1822 N N . THR A 1 240 ? 31.658 -0.519 -32.454 1.00 90.44 240 THR A N 1
ATOM 1823 C CA . THR A 1 240 ? 30.750 0.134 -33.402 1.00 90.44 240 THR A CA 1
ATOM 1824 C C . THR A 1 240 ? 31.387 1.363 -34.048 1.00 90.44 240 THR A C 1
ATOM 1826 O O . THR A 1 240 ? 32.181 2.071 -33.427 1.00 90.44 240 THR A O 1
ATOM 1829 N N . ALA A 1 241 ? 31.007 1.626 -35.300 1.00 91.94 241 ALA A N 1
ATOM 1830 C CA . ALA A 1 241 ? 31.340 2.861 -36.008 1.00 91.94 241 ALA A CA 1
ATOM 1831 C C . ALA A 1 241 ? 30.371 4.016 -35.681 1.00 91.94 241 ALA A C 1
ATOM 1833 O O . ALA A 1 241 ? 30.693 5.176 -35.945 1.00 91.94 241 ALA A O 1
ATOM 1834 N N . LEU A 1 242 ? 29.200 3.701 -35.112 1.00 93.44 242 LEU A N 1
ATOM 1835 C CA . LEU A 1 242 ? 28.168 4.679 -34.765 1.00 93.44 242 LEU A CA 1
ATOM 1836 C C . LEU A 1 242 ? 28.597 5.547 -33.577 1.00 93.44 242 LEU A C 1
ATOM 1838 O O . LEU A 1 242 ? 29.422 5.148 -32.747 1.00 93.44 242 LEU A O 1
ATOM 1842 N N . ALA A 1 243 ? 28.018 6.745 -33.475 1.00 94.50 243 ALA A N 1
ATOM 1843 C CA . ALA A 1 243 ? 28.188 7.563 -32.281 1.00 94.50 243 ALA A CA 1
ATOM 1844 C C . ALA A 1 243 ? 27.544 6.854 -31.068 1.00 94.50 243 ALA A C 1
ATOM 1846 O O . ALA A 1 243 ? 26.471 6.272 -31.224 1.00 94.50 243 ALA A O 1
ATOM 1847 N N . PRO A 1 244 ? 28.140 6.917 -29.858 1.00 94.62 244 PRO A N 1
ATOM 1848 C CA . PRO A 1 244 ? 27.567 6.284 -28.667 1.00 94.62 244 PRO A CA 1
ATOM 1849 C C . PRO A 1 244 ? 26.094 6.649 -28.443 1.00 94.62 244 PRO A C 1
ATOM 1851 O O . PRO A 1 244 ? 25.276 5.754 -28.265 1.00 94.62 244 PRO A O 1
ATOM 1854 N N . GLN A 1 245 ? 25.752 7.939 -28.558 1.00 96.44 245 GLN A N 1
ATOM 1855 C CA . GLN A 1 245 ? 24.381 8.424 -28.374 1.00 96.44 245 GLN A CA 1
ATOM 1856 C C . GLN A 1 245 ? 23.391 7.779 -29.350 1.00 96.44 245 GLN A C 1
ATOM 1858 O O . GLN A 1 245 ? 22.304 7.389 -28.957 1.00 96.44 245 GLN A O 1
ATOM 1863 N N . GLU A 1 246 ? 23.782 7.581 -30.611 1.00 96.69 246 GLU A N 1
ATOM 1864 C CA . GLU A 1 246 ? 22.908 6.976 -31.621 1.00 96.69 246 GLU A CA 1
ATOM 1865 C C . GLU A 1 246 ? 22.546 5.522 -31.273 1.00 96.69 246 GLU A C 1
ATOM 1867 O O . GLU A 1 246 ? 21.415 5.078 -31.492 1.00 96.69 246 GLU A O 1
ATOM 1872 N N . VAL A 1 247 ? 23.498 4.778 -30.697 1.00 96.44 247 VAL A N 1
ATOM 1873 C CA . VAL A 1 247 ? 23.266 3.409 -30.214 1.00 96.44 247 VAL A CA 1
ATOM 1874 C C . VAL A 1 247 ? 22.328 3.414 -29.007 1.00 96.44 247 VAL A C 1
ATOM 1876 O O . VAL A 1 247 ? 21.386 2.617 -28.976 1.00 96.44 247 VAL A O 1
ATOM 1879 N N . LEU A 1 248 ? 22.551 4.317 -28.046 1.00 97.19 248 LEU A N 1
ATOM 1880 C CA . LEU A 1 248 ? 21.718 4.443 -26.846 1.00 97.19 248 LEU A CA 1
ATOM 1881 C C . LEU A 1 248 ? 20.284 4.852 -27.199 1.00 97.19 248 LEU A C 1
ATOM 1883 O O . LEU A 1 248 ? 19.349 4.169 -26.787 1.00 97.19 248 LEU A O 1
ATOM 1887 N N . ASP A 1 249 ? 20.099 5.854 -28.059 1.00 97.56 249 ASP A N 1
ATOM 1888 C CA . ASP A 1 249 ? 18.779 6.303 -28.515 1.00 97.56 249 ASP A 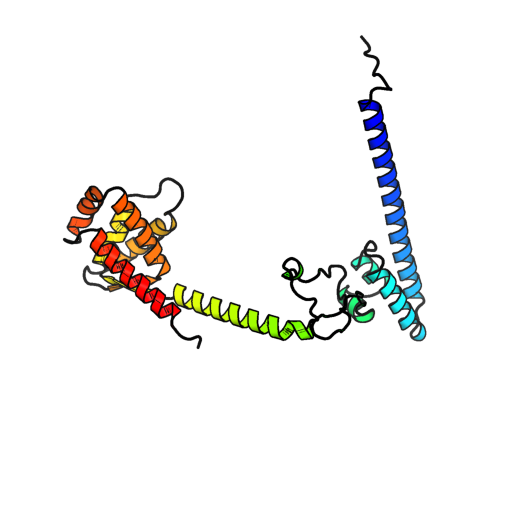CA 1
ATOM 1889 C C . ASP A 1 249 ? 18.008 5.173 -29.211 1.00 97.56 249 ASP A C 1
ATOM 1891 O O . ASP A 1 249 ? 16.795 5.021 -29.042 1.00 97.56 249 ASP A O 1
ATOM 1895 N N . ARG A 1 250 ? 18.700 4.343 -30.005 1.00 96.88 250 ARG A N 1
ATOM 1896 C CA . ARG A 1 250 ? 18.086 3.181 -30.662 1.00 96.88 250 ARG A CA 1
ATOM 1897 C C . ARG A 1 250 ? 17.617 2.137 -29.652 1.00 96.88 250 ARG A C 1
ATOM 1899 O O . ARG A 1 250 ? 16.518 1.603 -29.817 1.00 96.88 250 ARG A O 1
ATOM 1906 N N . LEU A 1 251 ? 18.433 1.819 -28.649 1.00 96.81 251 LEU A N 1
ATOM 1907 C CA . LEU A 1 251 ? 18.059 0.881 -27.588 1.00 96.81 251 LEU A CA 1
ATOM 1908 C C . LEU A 1 251 ? 16.930 1.438 -26.714 1.00 96.81 251 LEU A C 1
ATOM 1910 O O . LEU A 1 251 ? 15.984 0.708 -26.420 1.00 96.81 251 LEU A O 1
ATOM 1914 N N . ARG A 1 252 ? 16.980 2.729 -26.380 1.00 97.81 252 ARG A N 1
ATOM 1915 C CA . ARG A 1 252 ? 15.959 3.424 -25.591 1.00 97.81 252 ARG A CA 1
ATOM 1916 C C . ARG A 1 252 ? 14.604 3.398 -26.278 1.00 97.81 252 ARG A C 1
ATOM 1918 O O . ARG A 1 252 ? 13.648 2.923 -25.677 1.00 97.81 252 ARG A O 1
ATOM 1925 N N . ARG A 1 253 ? 14.540 3.747 -27.569 1.00 97.44 253 ARG A N 1
ATOM 1926 C CA . ARG A 1 253 ? 13.296 3.636 -28.352 1.00 97.44 253 ARG A CA 1
ATOM 1927 C C . ARG A 1 253 ? 12.709 2.225 -28.309 1.00 97.44 253 ARG A C 1
ATOM 1929 O O . ARG A 1 253 ? 11.502 2.065 -28.193 1.00 97.44 253 ARG A O 1
ATOM 1936 N N . ARG A 1 254 ? 13.544 1.182 -28.387 1.00 97.00 254 ARG A N 1
ATOM 1937 C CA . ARG A 1 254 ? 13.070 -0.211 -28.284 1.00 97.00 254 ARG A CA 1
ATOM 1938 C C . ARG A 1 254 ? 12.537 -0.539 -26.889 1.00 97.00 254 ARG A C 1
ATOM 1940 O O . ARG A 1 254 ? 11.526 -1.226 -26.791 1.00 97.00 254 ARG A O 1
ATOM 1947 N N . ALA A 1 255 ? 13.210 -0.078 -25.836 1.00 96.19 255 ALA A N 1
ATOM 1948 C CA . ALA A 1 255 ? 12.773 -0.287 -24.458 1.00 96.19 255 ALA A CA 1
ATOM 1949 C C . ALA A 1 255 ? 11.452 0.444 -24.170 1.00 96.19 255 ALA A C 1
ATOM 1951 O O . ALA A 1 255 ? 10.550 -0.137 -23.572 1.00 96.19 255 ALA A O 1
ATOM 1952 N N . GLU A 1 256 ? 11.305 1.675 -24.660 1.00 95.56 256 GLU A N 1
ATOM 1953 C CA . GLU A 1 256 ? 10.077 2.466 -24.545 1.00 95.56 256 GLU A CA 1
ATOM 1954 C C . GLU A 1 256 ? 8.914 1.818 -25.296 1.00 95.56 256 GLU A C 1
ATOM 1956 O O . GLU A 1 256 ? 7.859 1.621 -24.702 1.00 95.56 256 GLU A O 1
ATOM 1961 N N . LEU A 1 257 ? 9.126 1.371 -26.538 1.00 96.19 257 LEU A N 1
ATOM 1962 C CA . LEU A 1 257 ? 8.104 0.644 -27.298 1.00 96.19 257 LEU A CA 1
ATOM 1963 C C . LEU A 1 257 ? 7.685 -0.662 -26.607 1.00 96.19 257 LEU A C 1
ATOM 1965 O O . LEU A 1 257 ? 6.501 -0.985 -26.574 1.00 96.19 257 LEU A O 1
ATOM 1969 N N . ALA A 1 258 ? 8.633 -1.410 -26.031 1.00 94.62 258 ALA A N 1
ATOM 1970 C CA . ALA A 1 258 ? 8.322 -2.621 -25.269 1.00 94.62 258 ALA A CA 1
ATOM 1971 C C . ALA A 1 258 ? 7.513 -2.305 -23.999 1.00 94.62 258 ALA A C 1
ATOM 1973 O O . ALA A 1 258 ? 6.569 -3.026 -23.672 1.00 94.62 258 ALA A O 1
ATOM 1974 N N . ARG A 1 259 ? 7.842 -1.203 -23.311 1.00 94.94 259 ARG A N 1
ATOM 1975 C CA . ARG A 1 259 ? 7.099 -0.713 -22.143 1.00 94.94 259 ARG A CA 1
ATOM 1976 C C . ARG A 1 259 ? 5.676 -0.304 -22.506 1.00 94.94 259 ARG A C 1
ATOM 1978 O O . ARG A 1 259 ? 4.739 -0.659 -21.799 1.00 94.94 259 ARG A O 1
ATOM 1985 N N . GLU A 1 260 ? 5.522 0.451 -23.589 1.00 93.88 260 GLU A N 1
ATOM 1986 C CA . GLU A 1 260 ? 4.228 0.917 -24.088 1.00 93.88 260 GLU A CA 1
ATOM 1987 C C . GLU A 1 260 ? 3.353 -0.250 -24.537 1.00 93.88 260 GLU A C 1
ATOM 1989 O O . GLU A 1 260 ? 2.182 -0.299 -24.166 1.00 93.88 260 GLU A O 1
ATOM 1994 N N . ALA A 1 261 ? 3.927 -1.223 -25.250 1.00 92.88 261 ALA A N 1
ATOM 1995 C CA . ALA A 1 261 ? 3.227 -2.442 -25.636 1.00 92.88 261 ALA A CA 1
ATOM 1996 C C . ALA A 1 261 ? 2.702 -3.201 -24.406 1.00 92.88 261 ALA A C 1
ATOM 1998 O O . ALA A 1 261 ? 1.510 -3.490 -24.337 1.00 92.88 261 ALA A O 1
ATOM 1999 N N . ALA A 1 262 ? 3.546 -3.427 -23.393 1.00 92.00 262 ALA A N 1
ATOM 2000 C CA . ALA A 1 262 ? 3.140 -4.102 -22.157 1.00 92.00 262 ALA A CA 1
ATOM 2001 C C . ALA A 1 262 ? 2.086 -3.314 -21.354 1.00 92.00 262 ALA A C 1
ATOM 2003 O O . ALA A 1 262 ? 1.187 -3.895 -20.741 1.00 92.00 262 ALA A O 1
ATOM 2004 N N . ALA A 1 263 ? 2.165 -1.980 -21.370 1.00 90.25 263 ALA A N 1
ATOM 2005 C CA . ALA A 1 263 ? 1.198 -1.109 -20.706 1.00 90.25 263 ALA A CA 1
ATOM 2006 C C . ALA A 1 263 ? -0.157 -1.040 -21.433 1.00 90.25 263 ALA A C 1
ATOM 2008 O O . ALA A 1 263 ? -1.167 -0.734 -20.791 1.00 90.25 263 ALA A O 1
ATOM 2009 N N . ALA A 1 264 ? -0.171 -1.265 -22.749 1.00 89.75 264 ALA A N 1
ATOM 2010 C CA . ALA A 1 264 ? -1.357 -1.217 -23.601 1.00 89.75 264 ALA A CA 1
ATOM 2011 C C . ALA A 1 264 ? -2.108 -2.555 -23.676 1.00 89.75 264 ALA A C 1
ATOM 2013 O O . ALA A 1 264 ? -3.253 -2.573 -24.129 1.00 89.75 264 ALA A O 1
ATOM 2014 N N . GLU A 1 265 ? -1.500 -3.658 -23.229 1.00 86.12 265 GLU A N 1
ATOM 2015 C CA . GLU A 1 265 ? -2.179 -4.950 -23.164 1.00 86.12 265 GLU A CA 1
ATOM 2016 C C . GLU A 1 265 ? -3.437 -4.857 -22.282 1.00 86.12 265 GLU A C 1
ATOM 2018 O O . GLU A 1 265 ? -3.351 -4.379 -21.137 1.00 86.12 265 GLU A O 1
ATOM 2023 N N . PRO A 1 266 ? -4.606 -5.287 -22.802 1.00 79.50 266 PRO A N 1
ATOM 2024 C CA . PRO A 1 266 ? -5.846 -5.276 -22.042 1.00 79.50 266 PRO A CA 1
ATOM 2025 C C . PRO A 1 266 ? -5.715 -6.180 -20.815 1.00 79.50 266 PRO A C 1
ATOM 2027 O O . PRO A 1 266 ? -5.019 -7.195 -20.842 1.00 79.50 266 PRO A O 1
ATOM 2030 N N . ASP A 1 267 ? -6.388 -5.803 -19.730 1.00 75.00 267 ASP A N 1
ATOM 2031 C CA . ASP A 1 267 ? -6.487 -6.660 -18.554 1.00 75.00 267 ASP A CA 1
ATOM 2032 C C . ASP A 1 267 ? -7.309 -7.901 -18.935 1.00 75.00 267 ASP A C 1
ATOM 2034 O O . ASP A 1 267 ? -8.508 -7.792 -19.189 1.00 75.00 267 ASP A O 1
ATOM 2038 N N . ALA A 1 268 ? -6.621 -9.040 -19.070 1.00 60.78 268 ALA A N 1
ATOM 2039 C CA . ALA A 1 268 ? -7.208 -10.346 -19.363 1.00 60.78 268 ALA A CA 1
ATOM 2040 C C . ALA A 1 268 ? -8.011 -10.901 -18.179 1.00 60.78 268 ALA A C 1
ATOM 2042 O O . ALA A 1 268 ? -7.642 -10.602 -17.016 1.00 60.78 268 ALA A O 1
#

Radius of gyration: 35.11 Å; chains: 1; bounding box: 70×52×88 Å

Secondary structure (DSSP, 8-state):
------TT-HHHHHHHHHHHHHHHHHHHHHHHHHHHHHHHHHHHHHHHH--GGGHHHHHHHHHHHHHH-TTS-HHHHHHHTT-SSHHHHHHHH--EEEEEEPTTT-PEEEE--TT----GGGGGT-----HHHHHHHHHHHHHHHHHHHHHHHHHHH-EEEEEHHHHHHHHHHHHTS---SSS-HHHHHHHHHHHHHHTTS-TT-EEEEEHHHHHHHHHHHHHHHHHHHHHHHHHHTTT-SS-HHHHHHHHHHHHHHHHHHHHHS---

pLDDT: mean 88.27, std 10.78, range [44.97, 97.81]

Foldseek 3Di:
DPPPPPCPPPVNVVVVVVVVVVVVVVVVVVVLVVVLVVVLQVLLVVLVPDDPVCVVVSLCVLLCCQAVPVVNPQQSSCVSNPHPDSLVSLVSSDWDFPCDAFPVPRHGETHSHPPPDDPPVVVPPDTRHHCVRCVVVVVVVVVVVVQVVQLVVLLQPFKFKDFLLLLCLLLQLLCVDDDDDDDLNLLPVLSVVVVVVSVPDDRRDIDMDHLVSLVSSLVSSVVSCVVPQPVSCVRSVVRDPDRSVVSSVVRNVRSVVSSVVSNPDDDD